Protein AF-0000000066274245 (afdb_homodimer)

pLDDT: mean 79.57, std 18.58, range [32.31, 97.75]

InterPro domains:
  IPR006015 Universal stress protein A family [PIRSF006276] (1-139)
  IPR006016 UspA [PF00582] (3-138)
  IPR014729 Rossmann-like alpha/beta/alpha sandwich fold [G3DSA:3.40.50.620] (2-139)

Organism: Escherichia coli O157:H7 (NCBI:txid83334)

Nearest PDB structures (foldseek):
  1jmv-assembly3_A  TM=6.542E-01  e=5.763E-08  Haemophilus influenzae
  3hgm-assembly2_C  TM=6.044E-01  e=3.645E-08  Halomonas elongata
  3fg9-assembly3_E  TM=6.819E-01  e=1.096E-06  Lactiplantibacillus plantarum
  2z3v-assembly1_A  TM=6.150E-01  e=1.953E-05  Thermus thermophilus HB8
  2dum-assembly1_A  TM=5.334E-01  e=2.377E-05  Pyrococcus horikoshii OT3

Radius of gyration: 20.38 Å; Cα contacts (8 Å, |Δi|>4): 435; chains: 2; bounding box: 42×62×52 Å

Foldseek 3Di:
DQWAEEEEEDALDPCSLVQVVVVLVSCVVRVHAYEYEYEPQVCVVVPPPCPPVPPPVVVVVVVVNSVVSVVVSVVPDPRPSYYYYYYYDDPPVVVVVVCLVVVGQEYTYEPPPVRCVRCVVVCVVCCVSHNHHYHYDYDPDD/DQWAEEEEEDALDPCSLVQVVVVLVSCVVRVHAYEYEYEPQVCVVVPPPCPPVPPPVVVVVVVVNSVVSVVVSVVPDPRPSYYYYYYYHDPPVVVVVVCLVVVGQEYTYEPPPVRCVRCVVVCVVCCVSHNHHYHYDYDPDD

Sequence (284 aa):
MAYKHIGVAISGNEEDALLVNKALELARHNDAHLTLIHIDDGLSELYPGIYFPATEDILQLLKNKSDNKLYKLTKNIQWPKTKLRIERGEMPETLLEIMQKEQCDLLVCGHHHSFINRLMPAYRGMINKLSADLLIVPFIDKMAYKHIGVAISGNEEDALLVNKALELARHNDAHLTLIHIDDGLSELYPGIYFPATEDILQLLKNKSDNKLYKLTKNIQWPKTKLRIERGEMPETLLEIMQKEQCDLLVCGHHHSFINRLMPAYRGMINKLSADLLIVPFIDK

Solvent-accessible surface area (backbone atoms only — not comparable to full-atom values): 15454 Å² total; per-residue (Å²): 123,72,56,55,23,37,33,33,61,38,83,52,51,82,64,34,55,58,54,50,51,50,50,47,49,52,23,65,75,37,70,20,36,35,37,40,36,31,70,48,46,74,48,71,70,54,46,58,81,68,61,49,87,56,52,72,65,46,50,51,47,46,49,48,45,31,46,48,46,43,47,55,58,51,72,71,50,91,52,88,56,51,47,80,44,80,44,78,40,52,84,47,62,47,58,53,50,46,36,47,76,68,55,30,39,29,39,39,34,60,59,52,60,73,55,47,66,50,34,49,62,53,50,63,72,33,35,90,73,36,76,35,30,38,36,34,39,68,74,66,80,124,122,72,56,58,22,37,34,32,61,39,83,53,50,82,66,36,56,60,55,49,49,49,50,47,50,52,21,63,76,38,72,20,35,36,36,41,36,30,70,48,42,73,45,69,72,54,50,62,78,74,63,54,87,56,52,74,65,49,54,50,48,48,48,46,46,33,48,47,46,44,45,53,58,55,72,71,51,91,52,90,55,53,48,79,45,80,41,80,38,52,84,45,62,46,58,54,51,47,36,47,75,68,56,29,40,30,39,39,34,62,59,52,62,75,54,45,67,51,34,47,62,56,49,63,73,33,36,88,73,38,76,34,30,38,36,34,39,68,74,66,80,124

Secondary structure (DSSP, 8-state):
---SEEEEE--SSTTHHHHHHHHHHHHHHHT-EEEEEEEE-S-GGG-GGG-----HHHHHHHHHHHHHHHHHHHHT---TTEEEEEEES-TTHHHHHHHHHTT-SEEEEE--HHHHHHHHHHHHHTTTT---EEEEE-----/---SEEEEE--SSTTHHHHHHHHHHHHHHHT-EEEEEEEE-S-STT-GGG-----HHHHHHHHHHHHHHHHHHHHT---TTEEEEEEES-TTHHHHHHHHHTT-SEEEEE--HHHHHHHHHHHHHTTTT---EEEEE-----

Structure (mmCIF, N/CA/C/O backbone):
data_AF-0000000066274245-model_v1
#
loop_
_entity.id
_entity.type
_entity.pdbx_description
1 polymer 'Universal stress protein D'
#
loop_
_atom_site.group_PDB
_atom_site.id
_atom_site.type_symbol
_atom_site.label_atom_id
_atom_site.label_alt_id
_atom_site.label_comp_id
_atom_site.label_asym_id
_atom_site.label_entity_id
_atom_site.label_seq_id
_atom_site.pdbx_PDB_ins_code
_atom_site.Cartn_x
_atom_site.Cartn_y
_atom_site.Cartn_z
_atom_site.occupancy
_atom_site.B_iso_or_equiv
_atom_site.auth_seq_id
_atom_site.auth_comp_id
_atom_site.auth_asym_id
_atom_site.auth_atom_id
_atom_site.pdbx_PDB_model_num
ATOM 1 N N . MET A 1 1 ? 4.984 -8.07 8.766 1 61.25 1 MET A N 1
ATOM 2 C CA . MET A 1 1 ? 5.441 -6.781 9.281 1 61.25 1 MET A CA 1
ATOM 3 C C . MET A 1 1 ? 4.262 -5.879 9.617 1 61.25 1 MET A C 1
ATOM 5 O O . MET A 1 1 ? 3.281 -5.824 8.867 1 61.25 1 MET A O 1
ATOM 9 N N . ALA A 1 2 ? 4.039 -5.551 10.875 1 84.44 2 ALA A N 1
ATOM 10 C CA . ALA A 1 2 ? 3.012 -4.703 11.469 1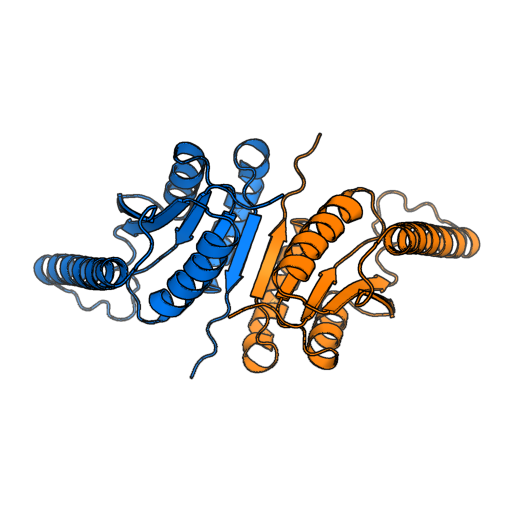 84.44 2 ALA A CA 1
ATOM 11 C C . ALA A 1 2 ? 3.15 -3.258 10.992 1 84.44 2 ALA A C 1
ATOM 13 O O . ALA A 1 2 ? 4.266 -2.773 10.781 1 84.44 2 ALA A O 1
ATOM 14 N N . TYR A 1 3 ? 2.148 -2.666 10.516 1 94.69 3 TYR A N 1
ATOM 15 C CA . TYR A 1 3 ? 2.158 -1.256 10.141 1 94.69 3 TYR A CA 1
ATOM 16 C C . TYR A 1 3 ? 2.561 -0.382 11.32 1 94.69 3 TYR A C 1
ATOM 18 O O . TYR A 1 3 ? 2.15 -0.635 12.453 1 94.69 3 TYR A O 1
ATOM 26 N N . LYS A 1 4 ? 3.348 0.622 11.086 1 96.62 4 LYS A N 1
ATOM 27 C CA . LYS A 1 4 ? 3.859 1.488 12.141 1 96.62 4 LYS A CA 1
ATOM 28 C C . LYS A 1 4 ? 3.15 2.84 12.141 1 96.62 4 LYS A C 1
ATOM 30 O O . LYS A 1 4 ? 2.961 3.449 13.195 1 96.62 4 LYS A O 1
ATOM 35 N N . HIS A 1 5 ? 2.92 3.336 10.984 1 97.69 5 HIS A N 1
ATOM 36 C CA . HIS A 1 5 ? 2.268 4.633 10.844 1 97.69 5 HIS A CA 1
ATOM 37 C C . HIS A 1 5 ? 1.268 4.617 9.688 1 97.69 5 HIS A C 1
ATOM 39 O O . HIS A 1 5 ? 1.658 4.527 8.523 1 97.69 5 HIS A O 1
ATOM 45 N N . ILE A 1 6 ? -0.009 4.789 10.078 1 97.38 6 ILE A N 1
ATOM 46 C CA . ILE A 1 6 ? -1.105 4.684 9.117 1 97.38 6 ILE A CA 1
ATOM 47 C C . ILE A 1 6 ? -1.651 6.074 8.805 1 97.38 6 ILE A C 1
ATOM 49 O O . ILE A 1 6 ? -2.006 6.828 9.711 1 97.38 6 ILE A O 1
ATOM 53 N N . GLY A 1 7 ? -1.614 6.449 7.559 1 97.31 7 GLY A N 1
ATOM 54 C CA . GLY A 1 7 ? -2.309 7.633 7.078 1 97.31 7 GLY A CA 1
ATOM 55 C C . GLY A 1 7 ? -3.697 7.336 6.547 1 97.31 7 GLY A C 1
ATOM 56 O O . GLY A 1 7 ? -3.912 6.312 5.895 1 97.31 7 GLY A O 1
ATOM 57 N N . VAL A 1 8 ? -4.609 8.25 6.828 1 96.31 8 VAL A N 1
ATOM 58 C CA . VAL A 1 8 ? -5.977 8.133 6.34 1 96.31 8 VAL A CA 1
ATOM 59 C C . VAL A 1 8 ? -6.363 9.391 5.562 1 96.31 8 VAL A C 1
ATOM 61 O O . VAL A 1 8 ? -6.277 10.5 6.09 1 96.31 8 VAL A O 1
ATOM 64 N N . ALA A 1 9 ? -6.797 9.164 4.312 1 94.69 9 ALA A N 1
ATOM 65 C CA . ALA A 1 9 ? -7.305 10.273 3.516 1 94.69 9 ALA A CA 1
ATOM 66 C C . ALA A 1 9 ? -8.781 10.523 3.803 1 94.69 9 ALA A C 1
ATOM 68 O O . ALA A 1 9 ? -9.633 9.695 3.473 1 94.69 9 ALA A O 1
ATOM 69 N N . ILE A 1 10 ? -9.062 11.664 4.375 1 90.56 10 ILE A N 1
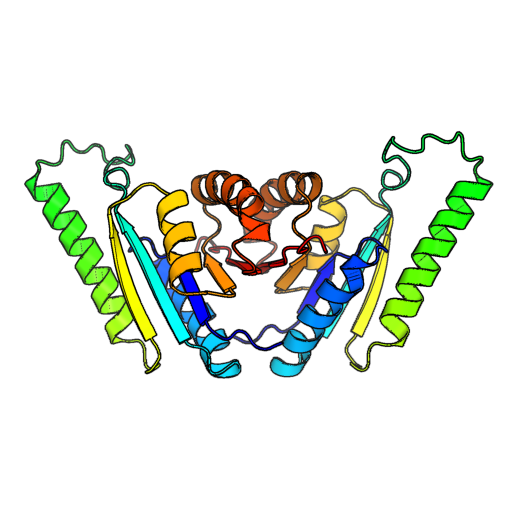ATOM 70 C CA . ILE A 1 10 ? -10.445 11.984 4.723 1 90.56 10 ILE A CA 1
ATOM 71 C C . ILE A 1 10 ? -10.883 13.25 3.992 1 90.56 10 ILE A C 1
ATOM 73 O O . ILE A 1 10 ? -10.055 14.109 3.674 1 90.56 10 ILE A O 1
ATOM 77 N N . SER A 1 11 ? -12.148 13.344 3.656 1 82.44 11 SER A N 1
ATOM 78 C CA . SER A 1 11 ? -12.68 14.438 2.844 1 82.44 11 SER A CA 1
ATOM 79 C C . SER A 1 11 ? -13.664 15.281 3.639 1 82.44 11 SER A C 1
ATOM 81 O O . SER A 1 11 ? -14.133 16.312 3.154 1 82.44 11 SER A O 1
ATOM 83 N N . GLY A 1 12 ? -14.07 14.891 4.824 1 76.81 12 GLY A N 1
ATOM 84 C CA . GLY A 1 12 ? -15.055 15.625 5.605 1 76.81 12 GLY A CA 1
ATOM 85 C C . GLY A 1 12 ? -16.484 15.164 5.367 1 76.81 12 GLY A C 1
ATOM 86 O O . GLY A 1 12 ? -17.438 15.875 5.68 1 76.81 12 GLY A O 1
ATOM 87 N N . ASN A 1 13 ? -16.594 13.977 4.707 1 79.19 13 ASN A N 1
ATOM 88 C CA . ASN A 1 13 ? -17.906 13.422 4.453 1 79.19 13 ASN A CA 1
ATOM 89 C C . ASN A 1 13 ? -18.234 12.281 5.422 1 79.19 13 ASN A C 1
ATOM 91 O O . ASN A 1 13 ? -17.422 11.938 6.273 1 79.19 13 ASN A O 1
ATOM 95 N N . GLU A 1 14 ? -19.531 11.844 5.398 1 79 14 GLU A N 1
ATOM 96 C CA . GLU A 1 14 ? -20.031 10.82 6.312 1 79 14 GLU A CA 1
ATOM 97 C C . GLU A 1 14 ? -19.281 9.5 6.113 1 79 14 GLU A C 1
ATOM 99 O O . GLU A 1 14 ? -19.109 8.734 7.059 1 79 14 GLU A O 1
ATOM 104 N N . GLU A 1 15 ? -18.734 9.359 4.996 1 84.69 15 GLU A N 1
ATOM 105 C CA . GLU A 1 15 ? -18.031 8.117 4.699 1 84.69 15 GLU A CA 1
ATOM 106 C C . GLU A 1 15 ? -16.688 8.055 5.414 1 84.69 15 GLU A C 1
ATOM 108 O O . GLU A 1 15 ? -16.109 6.977 5.555 1 84.69 15 GLU A O 1
ATOM 113 N N . ASP A 1 16 ? -16.266 9.18 5.91 1 88.62 16 ASP A N 1
ATOM 114 C CA . ASP A 1 16 ? -14.977 9.25 6.598 1 88.62 16 ASP A CA 1
ATOM 115 C C . ASP A 1 16 ? -14.977 8.367 7.844 1 88.62 16 ASP A C 1
ATOM 117 O O . ASP A 1 16 ? -13.938 7.812 8.211 1 88.62 16 ASP A O 1
ATOM 121 N N . ALA A 1 17 ? -16.188 8.258 8.398 1 87.88 17 ALA A N 1
ATOM 122 C CA . ALA A 1 17 ? -16.281 7.449 9.617 1 87.88 17 ALA A CA 1
ATOM 123 C C . ALA A 1 17 ? -15.875 6.004 9.344 1 87.88 17 ALA A C 1
ATOM 125 O O . ALA A 1 17 ? -15.203 5.375 10.172 1 87.88 17 ALA A O 1
ATOM 126 N N . LEU A 1 18 ? -16.25 5.488 8.211 1 89 18 LEU A N 1
ATOM 127 C CA . LEU A 1 18 ? -15.898 4.125 7.844 1 89 18 LEU A CA 1
ATOM 128 C C . LEU A 1 18 ? -14.383 3.984 7.684 1 89 18 LEU A C 1
ATOM 130 O O . LEU A 1 18 ? -13.797 3.012 8.156 1 89 18 LEU A O 1
ATOM 134 N N . LEU A 1 19 ? -13.758 4.961 7.059 1 92.69 19 LEU A N 1
ATOM 135 C CA . LEU A 1 19 ? -12.312 4.945 6.84 1 92.69 19 LEU A CA 1
ATOM 136 C C . LEU A 1 19 ? -11.562 5.035 8.164 1 92.69 19 LEU A C 1
ATOM 138 O O . LEU A 1 19 ? -10.609 4.281 8.398 1 92.69 19 LEU A O 1
ATOM 142 N N . VAL A 1 20 ? -12.008 5.891 9.008 1 91.88 20 VAL A N 1
ATOM 143 C CA . VAL A 1 20 ? -11.359 6.109 10.297 1 91.88 20 VAL A CA 1
ATOM 144 C C . VAL A 1 20 ? -11.508 4.863 11.164 1 91.88 20 VAL A C 1
ATOM 146 O O . VAL A 1 20 ? -10.547 4.434 11.805 1 91.88 20 VAL A O 1
ATOM 149 N N . ASN A 1 21 ? -12.695 4.281 11.172 1 90.75 21 ASN A N 1
ATOM 150 C CA . ASN A 1 21 ? -12.914 3.078 11.961 1 90.75 21 ASN A CA 1
ATOM 151 C C . ASN A 1 21 ? -12.023 1.931 11.5 1 90.75 21 ASN A C 1
ATOM 153 O O . ASN A 1 21 ? -11.43 1.229 12.32 1 90.75 21 ASN A O 1
ATOM 157 N N . LYS A 1 22 ? -11.938 1.774 10.234 1 91.88 22 LYS A N 1
ATOM 158 C CA . LYS A 1 22 ? -11.062 0.742 9.68 1 91.88 22 LYS A CA 1
ATOM 159 C C . LYS A 1 22 ? -9.602 1 10.055 1 91.88 22 LYS A C 1
ATOM 161 O O . LYS A 1 22 ? -8.898 0.085 10.484 1 91.88 22 LYS A O 1
ATOM 166 N N . ALA A 1 23 ? -9.164 2.195 9.93 1 93.81 23 ALA A N 1
ATOM 167 C CA . ALA A 1 23 ? -7.789 2.568 10.242 1 93.81 23 ALA A CA 1
ATOM 168 C C . ALA A 1 23 ? -7.5 2.396 11.727 1 93.81 23 ALA A C 1
ATOM 170 O O . ALA A 1 23 ? -6.402 1.987 12.109 1 93.81 23 ALA A O 1
ATOM 171 N N . LEU A 1 24 ? -8.492 2.676 12.531 1 92.31 24 LEU A N 1
ATOM 172 C CA . LEU A 1 24 ? -8.344 2.527 13.969 1 92.31 24 LEU A CA 1
ATOM 173 C C . LEU A 1 24 ? -8.141 1.064 14.352 1 92.31 24 LEU A C 1
ATOM 175 O O . LEU A 1 24 ? -7.301 0.748 15.195 1 92.31 24 LEU A O 1
ATOM 179 N N . GLU A 1 25 ? -8.93 0.245 13.789 1 90.81 25 GLU A N 1
ATOM 180 C CA . GLU A 1 25 ? -8.773 -1.184 14.047 1 90.81 25 GLU A CA 1
ATOM 181 C C . GLU A 1 25 ? -7.375 -1.665 13.68 1 90.81 25 GLU A C 1
ATOM 183 O O . GLU A 1 25 ? -6.734 -2.381 14.453 1 90.81 25 GLU A O 1
ATOM 188 N N . LEU A 1 26 ? -6.887 -1.207 12.57 1 92.38 26 LEU A N 1
ATOM 189 C CA . LEU A 1 26 ? -5.551 -1.577 12.117 1 92.38 26 LEU A CA 1
ATOM 190 C C . LEU A 1 26 ? -4.484 -0.986 13.031 1 92.38 26 LEU A C 1
ATOM 192 O O . LEU A 1 26 ? -3.504 -1.656 13.367 1 92.38 26 LEU A O 1
ATOM 196 N N . ALA A 1 27 ? -4.703 0.226 13.438 1 93.06 27 ALA A N 1
ATOM 197 C CA . ALA A 1 27 ? -3.74 0.904 14.305 1 93.06 27 ALA A CA 1
ATOM 198 C C . ALA A 1 27 ? -3.643 0.215 15.656 1 93.06 27 ALA A C 1
ATOM 200 O O . ALA A 1 27 ? -2.545 0.03 16.188 1 93.06 27 ALA A O 1
ATOM 201 N N . ARG A 1 28 ? -4.789 -0.196 16.172 1 90.31 28 ARG A N 1
ATOM 202 C CA . ARG A 1 28 ? -4.828 -0.86 17.469 1 90.31 28 ARG A CA 1
ATOM 203 C C . ARG A 1 28 ? -4.117 -2.207 17.422 1 90.31 28 ARG A C 1
ATOM 205 O O . ARG A 1 28 ? -3.352 -2.547 18.328 1 90.31 28 ARG A O 1
ATOM 212 N N . HIS A 1 29 ? -4.316 -2.91 16.359 1 89 29 HIS A N 1
ATOM 213 C CA . HIS A 1 29 ? -3.727 -4.234 16.203 1 89 29 HIS A CA 1
ATOM 214 C C . HIS A 1 29 ? -2.217 -4.145 16.016 1 89 29 HIS A C 1
ATOM 216 O O . HIS A 1 29 ? -1.479 -5.035 16.453 1 89 29 HIS A O 1
ATOM 222 N N . ASN A 1 30 ? -1.791 -3.012 15.477 1 92.56 30 ASN A N 1
ATOM 223 C CA . ASN A 1 30 ? -0.377 -2.887 15.141 1 92.56 30 ASN A CA 1
ATOM 224 C C . ASN A 1 30 ? 0.344 -1.937 16.094 1 92.56 30 ASN A C 1
ATOM 226 O O . ASN A 1 30 ? 1.554 -1.734 15.977 1 92.56 30 ASN A O 1
ATOM 230 N N . ASP A 1 31 ? -0.468 -1.382 17 1 94.44 31 ASP A N 1
ATOM 231 C CA . ASP A 1 31 ? 0.059 -0.311 17.844 1 94.44 31 ASP A CA 1
ATOM 232 C C . ASP A 1 31 ? 0.694 0.789 16.984 1 94.44 31 ASP A C 1
ATOM 234 O O . ASP A 1 31 ? 1.815 1.223 17.266 1 94.44 31 ASP A O 1
ATOM 238 N N . ALA A 1 32 ? 0.052 1.115 15.992 1 96.38 32 ALA A N 1
ATOM 239 C CA . ALA A 1 32 ? 0.558 2.051 14.992 1 96.38 32 ALA A CA 1
ATOM 240 C C . ALA A 1 32 ? 0.1 3.475 15.289 1 96.38 32 ALA A C 1
ATOM 242 O O . ALA A 1 32 ? -0.915 3.68 15.953 1 96.38 32 ALA A O 1
ATOM 243 N N . HIS A 1 33 ? 0.893 4.469 14.82 1 97 33 HIS A N 1
ATOM 244 C CA . HIS A 1 33 ? 0.436 5.852 14.766 1 97 33 HIS A CA 1
ATOM 245 C C . HIS A 1 33 ? -0.613 6.047 13.68 1 97 33 HIS A C 1
ATOM 247 O O . HIS A 1 33 ? -0.602 5.34 12.664 1 97 33 HIS A O 1
ATOM 253 N N . LEU A 1 34 ? -1.518 6.922 14.008 1 96 34 LEU A N 1
ATOM 254 C CA . LEU A 1 34 ? -2.586 7.223 13.062 1 96 34 LEU A CA 1
ATOM 255 C C . LEU A 1 34 ? -2.602 8.711 12.711 1 96 34 LEU A C 1
ATOM 257 O O . LEU A 1 34 ? -2.666 9.562 13.602 1 96 34 LEU A O 1
ATOM 261 N N . THR A 1 35 ? -2.482 9.07 11.391 1 95.94 35 THR A N 1
ATOM 262 C CA . THR A 1 35 ? -2.59 10.445 10.922 1 95.94 35 THR A CA 1
ATOM 263 C C . THR A 1 35 ? -3.764 10.602 9.961 1 95.94 35 THR A C 1
ATOM 265 O O . THR A 1 35 ? -3.766 10.016 8.875 1 95.94 35 THR A O 1
ATOM 268 N N . LEU A 1 36 ? -4.715 11.281 10.414 1 94.62 36 LEU A N 1
ATOM 269 C CA . LEU A 1 36 ? -5.816 11.664 9.539 1 94.62 36 LEU A CA 1
ATOM 270 C C . LEU A 1 36 ? -5.434 12.875 8.688 1 94.62 36 LEU A C 1
ATOM 272 O O . LEU A 1 36 ? -5.02 13.906 9.219 1 94.62 36 LEU A O 1
ATOM 276 N N . ILE A 1 37 ? -5.629 12.766 7.367 1 94.56 37 ILE A N 1
ATOM 277 C CA . ILE A 1 37 ? -5.121 13.789 6.461 1 94.56 37 ILE A CA 1
ATOM 278 C C . ILE A 1 37 ? -6.266 14.344 5.617 1 94.56 37 ILE A C 1
ATOM 280 O O . ILE A 1 37 ? -6.965 13.594 4.938 1 94.56 37 ILE A O 1
ATOM 284 N N . HIS A 1 38 ? -6.461 15.609 5.688 1 91.31 38 HIS A N 1
ATOM 285 C CA . HIS A 1 38 ? -7.391 16.328 4.832 1 91.31 38 HIS A CA 1
ATOM 286 C C . HIS A 1 38 ? -6.672 17.391 4.004 1 91.31 38 HIS A C 1
ATOM 288 O O . HIS A 1 38 ? -5.961 18.234 4.551 1 91.31 38 HIS A O 1
ATOM 294 N N . ILE A 1 39 ? -6.871 17.297 2.717 1 89.19 39 ILE A N 1
ATOM 295 C CA . ILE A 1 39 ? -6.27 18.266 1.809 1 89.19 39 ILE A CA 1
ATOM 296 C C . ILE A 1 39 ? -7.34 19.234 1.295 1 89.19 39 ILE A C 1
ATOM 298 O O . ILE A 1 39 ? -8.336 18.797 0.707 1 89.19 39 ILE A O 1
ATOM 302 N N . ASP A 1 40 ? -7.176 20.391 1.563 1 80.5 40 ASP A N 1
ATOM 303 C CA . ASP A 1 40 ? -8.023 21.453 1.042 1 80.5 40 ASP A CA 1
ATOM 304 C C . ASP A 1 40 ? -7.523 21.938 -0.314 1 80.5 40 ASP A C 1
ATOM 306 O O . ASP A 1 40 ? -6.605 22.766 -0.381 1 80.5 40 ASP A O 1
ATOM 310 N N . ASP A 1 41 ? -7.863 21.375 -1.314 1 67.12 41 ASP A N 1
ATOM 311 C CA . ASP A 1 41 ? -7.332 21.703 -2.635 1 67.12 41 ASP A CA 1
ATOM 312 C C . ASP A 1 41 ? -8.07 22.891 -3.24 1 67.12 41 ASP A C 1
ATOM 314 O O . ASP A 1 41 ? -7.766 23.312 -4.359 1 67.12 41 ASP A O 1
ATOM 318 N N . GLY A 1 42 ? -8.789 23.625 -2.318 1 58.72 42 GLY A N 1
ATOM 319 C CA . GLY A 1 42 ? -9.586 24.734 -2.83 1 58.72 42 GLY A CA 1
ATOM 320 C C . GLY A 1 42 ? -10.641 24.281 -3.824 1 58.72 42 GLY A C 1
ATOM 321 O O . GLY A 1 42 ? -11.555 25.047 -4.148 1 58.72 42 GLY A O 1
ATOM 322 N N . LEU A 1 43 ? -10.281 23.234 -4.527 1 48.19 43 LEU A N 1
ATOM 323 C CA . LEU A 1 43 ? -11.156 22.766 -5.602 1 48.19 43 LEU A CA 1
ATOM 324 C C . LEU A 1 43 ? -12.312 21.953 -5.043 1 48.19 43 LEU A C 1
ATOM 326 O O . LEU A 1 43 ? -13.266 21.625 -5.766 1 48.19 43 LEU A O 1
ATOM 330 N N . SER A 1 44 ? -12.062 21.406 -3.871 1 47.59 44 SER A N 1
ATOM 331 C CA . SER A 1 44 ? -13.133 20.547 -3.373 1 47.59 44 SER A CA 1
ATOM 332 C C . SER A 1 44 ? -14.492 21.234 -3.459 1 47.59 44 SER A C 1
ATOM 334 O O . SER A 1 44 ? -15.516 20.594 -3.664 1 47.59 44 SER A O 1
ATOM 336 N N . GLU A 1 45 ? -14.492 22.516 -3.006 1 40.81 45 GLU A N 1
ATOM 337 C CA . GLU A 1 45 ? -15.734 23.281 -3.127 1 40.81 45 GLU A CA 1
ATOM 338 C C . GLU A 1 45 ? -16.25 23.281 -4.562 1 40.81 45 GLU A C 1
ATOM 340 O O . GLU A 1 45 ? -17.422 23.562 -4.809 1 40.81 45 GLU A O 1
ATOM 345 N N . LEU A 1 46 ? -15.266 23.344 -5.348 1 37 46 LEU A N 1
ATOM 346 C CA . LEU A 1 46 ? -15.68 23.562 -6.73 1 37 46 LEU A CA 1
ATOM 347 C C . LEU A 1 46 ? -16.328 22.312 -7.312 1 37 46 LEU A C 1
ATOM 349 O O . LEU A 1 46 ? -16.547 22.219 -8.523 1 37 46 LEU A O 1
ATOM 353 N N . TYR A 1 47 ? -16.344 21.297 -6.523 1 36.56 47 TYR A N 1
ATOM 354 C CA . TYR A 1 47 ? -17.094 20.281 -7.242 1 36.56 47 TYR A CA 1
ATOM 355 C C . TYR A 1 47 ? -18.453 20.797 -7.688 1 36.56 47 TYR A C 1
ATOM 357 O O . TYR A 1 47 ? -19.203 21.344 -6.883 1 36.56 47 TYR A O 1
ATOM 365 N N . PRO A 1 48 ? -18.484 21.109 -9.016 1 35.34 48 PRO A N 1
ATOM 366 C CA . PRO A 1 48 ? -19.594 21.812 -9.656 1 35.34 48 PRO A CA 1
ATOM 367 C C . PRO A 1 48 ? -20.953 21.375 -9.125 1 35.34 48 PRO A C 1
ATOM 369 O O . PRO A 1 48 ? -21.984 21.906 -9.539 1 35.34 48 PRO A O 1
ATOM 372 N N . GLY A 1 49 ? -21.062 20.156 -8.469 1 34.38 49 GLY A N 1
ATOM 373 C CA . GLY A 1 49 ? -22.516 20.172 -8.438 1 34.38 49 GLY A CA 1
ATOM 374 C C . GLY A 1 49 ? -23.094 21.469 -7.895 1 34.38 49 GLY A C 1
ATOM 375 O O . GLY A 1 49 ? -24.078 21.984 -8.414 1 34.38 49 GLY A O 1
ATOM 376 N N . ILE A 1 50 ? -22.812 21.656 -6.625 1 34.25 50 ILE A N 1
ATOM 377 C CA . ILE A 1 50 ? -23.656 22.75 -6.164 1 34.25 50 ILE A CA 1
ATOM 378 C C . ILE A 1 50 ? -22.938 24.078 -6.344 1 34.25 50 ILE A C 1
ATOM 380 O O . ILE A 1 50 ? -21.969 24.375 -5.633 1 34.25 50 ILE A O 1
ATOM 384 N N . TYR A 1 51 ? -22.391 24.219 -7.68 1 32.31 51 TYR A N 1
ATOM 385 C CA . TYR A 1 51 ? -21.953 25.578 -8 1 32.31 51 TYR A CA 1
ATOM 386 C C . TYR A 1 51 ? -22.828 26.609 -7.305 1 32.31 51 TYR A C 1
ATOM 388 O O . TYR A 1 51 ? -23.953 26.875 -7.742 1 32.31 51 TYR A O 1
ATOM 396 N N . PHE A 1 52 ? -23.219 26.281 -6.289 1 35.62 52 PHE A N 1
ATOM 397 C CA . PHE A 1 52 ? -23.922 27.5 -5.895 1 35.62 52 PHE A CA 1
ATOM 398 C C . PHE A 1 52 ? -22.953 28.656 -5.684 1 35.62 52 PHE A C 1
ATOM 400 O O . PHE A 1 52 ? -21.875 28.453 -5.129 1 35.62 52 PHE A O 1
ATOM 407 N N . PRO A 1 53 ? -22.781 29.531 -6.664 1 36.56 53 PRO A N 1
ATOM 408 C CA . PRO A 1 53 ? -22.109 30.797 -6.387 1 36.56 53 PRO A CA 1
ATOM 409 C C . PRO A 1 53 ? -22.016 31.109 -4.891 1 36.56 53 PRO A C 1
ATOM 411 O O . PRO A 1 53 ? -22.922 31.734 -4.324 1 36.56 53 PRO A O 1
ATOM 414 N N . ALA A 1 54 ? -21.516 29.984 -4.297 1 42.75 54 ALA A N 1
ATOM 415 C CA . ALA A 1 54 ? -21.578 30.359 -2.889 1 42.75 54 ALA A CA 1
ATOM 416 C C . ALA A 1 54 ? -20.594 31.484 -2.574 1 42.75 54 ALA A C 1
ATOM 418 O O . ALA A 1 54 ? -19.484 31.5 -3.115 1 42.75 54 ALA A O 1
ATOM 419 N N . THR A 1 55 ? -20.938 32.594 -2.264 1 43.38 55 THR A N 1
ATOM 420 C CA . THR A 1 55 ? -20.141 33.719 -1.78 1 43.38 55 THR A CA 1
ATOM 421 C C . THR A 1 55 ? -19.031 33.219 -0.843 1 43.38 55 THR A C 1
ATOM 423 O O . THR A 1 55 ? -19.141 32.156 -0.25 1 43.38 55 THR A O 1
ATOM 426 N N . GLU A 1 56 ? -17.875 33.781 -0.957 1 46.03 56 GLU A N 1
ATOM 427 C CA . GLU A 1 56 ? -16.703 33.562 -0.118 1 46.03 56 GLU A CA 1
ATOM 428 C C . GLU A 1 56 ? -17.094 33.062 1.265 1 46.03 56 GLU A C 1
ATOM 430 O O . GLU A 1 56 ? -16.422 32.188 1.825 1 46.03 56 GLU A O 1
ATOM 435 N N . ASP A 1 57 ? -18.188 33.594 1.697 1 48.97 57 ASP A N 1
ATOM 436 C CA . ASP A 1 57 ? -18.656 33.281 3.041 1 48.97 57 ASP A CA 1
ATOM 437 C C . ASP A 1 57 ? -19.094 31.812 3.125 1 48.97 57 ASP A C 1
ATOM 439 O O . ASP A 1 57 ? -18.859 31.141 4.125 1 48.97 57 ASP A O 1
ATOM 443 N N . ILE A 1 58 ? -19.594 31.422 2.061 1 49.25 58 ILE A N 1
ATOM 444 C CA . ILE A 1 58 ? -20.141 30.078 2.082 1 49.25 58 ILE A CA 1
ATOM 445 C C . ILE A 1 58 ? -19 29.062 2.01 1 49.25 58 ILE A C 1
ATOM 447 O O . ILE A 1 58 ? -19.031 28.031 2.705 1 49.25 58 ILE A O 1
ATOM 451 N N . LEU A 1 59 ? -18.094 29.5 1.312 1 48.38 59 LEU A N 1
ATOM 452 C CA . LEU A 1 59 ? -16.938 28.625 1.208 1 48.38 59 LEU A CA 1
ATOM 453 C C . LEU A 1 59 ? -16.234 28.469 2.559 1 48.38 59 LEU A C 1
ATOM 455 O O . LEU A 1 59 ? -15.82 27.375 2.928 1 48.38 59 LEU A O 1
ATOM 459 N N . GLN A 1 60 ? -16.031 29.594 3.145 1 51.59 60 GLN A N 1
ATOM 460 C CA . GLN A 1 60 ? -15.43 29.562 4.473 1 51.59 60 GLN A CA 1
ATOM 461 C C . GLN A 1 60 ? -16.266 28.719 5.434 1 51.59 60 GLN A C 1
ATOM 463 O O . GLN A 1 60 ? -15.719 27.984 6.27 1 51.59 60 GLN A O 1
ATOM 468 N N . LEU A 1 61 ? -17.5 28.906 5.297 1 48.69 61 LEU A N 1
ATOM 469 C CA . LEU A 1 61 ? -18.406 28.156 6.172 1 48.69 61 LEU A CA 1
ATOM 470 C C . LEU A 1 61 ? -18.312 26.656 5.895 1 48.69 61 LEU A C 1
ATOM 472 O O . LEU A 1 61 ? -18.328 25.844 6.824 1 48.69 61 LEU A O 1
ATOM 476 N N . LEU A 1 62 ? -18.141 26.453 4.641 1 49.34 62 LEU A N 1
ATOM 477 C CA . LEU A 1 62 ? -18.047 25.047 4.277 1 49.34 62 LEU A CA 1
ATOM 478 C C . LEU A 1 62 ? -16.734 24.438 4.758 1 49.34 62 LEU A C 1
ATOM 480 O O . LEU A 1 62 ? -16.703 23.312 5.234 1 49.34 62 LEU A O 1
ATOM 484 N N . LYS A 1 63 ? -15.812 25.344 4.566 1 56.62 63 LYS A N 1
ATOM 485 C CA . LYS A 1 63 ? -14.516 24.938 5.113 1 56.62 63 LYS A CA 1
ATOM 486 C C . LYS A 1 63 ? -14.602 24.719 6.621 1 56.62 63 LYS A C 1
ATOM 488 O O . LYS A 1 63 ? -14.07 23.734 7.145 1 56.62 63 LYS A O 1
ATOM 493 N N . ASN A 1 64 ? -15.312 25.641 7.195 1 55.28 64 ASN A N 1
ATOM 494 C CA . ASN A 1 64 ? -15.477 25.547 8.641 1 55.28 64 ASN A CA 1
ATOM 495 C C . ASN A 1 64 ? -16.281 24.297 9.023 1 55.28 64 ASN A C 1
ATOM 497 O O . ASN A 1 64 ? -15.984 23.656 10.031 1 55.28 64 ASN A O 1
ATOM 501 N N . LYS A 1 65 ? -17.172 24.062 8.125 1 57.38 65 LYS A N 1
ATOM 502 C CA . LYS A 1 65 ? -18.016 22.906 8.422 1 57.38 65 LYS A CA 1
ATOM 503 C C . LYS A 1 65 ? -17.25 21.609 8.211 1 57.38 65 LYS A C 1
ATOM 505 O O . LYS A 1 65 ? -17.344 20.688 9.023 1 57.38 65 LYS A O 1
ATOM 510 N N . SER A 1 66 ? -16.547 21.766 7.246 1 59.84 66 SER A N 1
ATOM 511 C CA . SER A 1 66 ? -15.727 20.594 7.004 1 59.84 66 SER A CA 1
ATOM 512 C C . SER A 1 66 ? -14.688 20.391 8.109 1 59.84 66 SER A C 1
ATOM 514 O O . SER A 1 66 ? -14.477 19.281 8.578 1 59.84 66 SER A O 1
ATOM 516 N N . ASP A 1 67 ? -14.281 21.484 8.438 1 65.19 67 ASP A N 1
ATOM 517 C CA . ASP A 1 67 ? -13.305 21.453 9.523 1 65.19 67 ASP A CA 1
ATOM 518 C C . ASP A 1 67 ? -13.953 20.969 10.82 1 65.19 67 ASP A C 1
ATOM 520 O O . ASP A 1 67 ? -13.352 20.188 11.562 1 65.19 67 ASP A O 1
ATOM 524 N N . ASN A 1 68 ? -15.156 21.453 11.023 1 67.19 68 ASN A N 1
ATOM 525 C CA . ASN A 1 68 ? -15.859 21.031 12.227 1 67.19 68 ASN A CA 1
ATOM 526 C C . ASN A 1 68 ? -16.188 19.547 12.188 1 67.19 68 ASN A C 1
ATOM 528 O O . ASN A 1 68 ? -16.062 18.844 13.195 1 67.19 68 ASN A O 1
ATOM 532 N N . LYS A 1 69 ? -16.547 19.125 11.031 1 73.06 69 LYS A N 1
ATOM 533 C CA . LYS A 1 69 ? -16.859 17.703 10.906 1 73.06 69 LYS A CA 1
ATOM 534 C C . LYS A 1 69 ? -15.609 16.859 11.086 1 73.06 69 LYS A C 1
ATOM 536 O O . LYS A 1 69 ? -15.656 15.797 11.719 1 73.06 69 LYS A O 1
ATOM 541 N N . LEU A 1 70 ? -14.641 17.438 10.648 1 74.88 70 LEU A N 1
ATOM 542 C CA . LEU A 1 70 ? -13.367 16.734 10.773 1 74.88 70 LEU A CA 1
ATOM 543 C C . LEU A 1 70 ? -12.906 16.688 12.227 1 74.88 70 LEU A C 1
ATOM 545 O O . LEU A 1 70 ? -12.422 15.656 12.695 1 74.88 70 LEU A O 1
ATOM 549 N N . TYR A 1 71 ? -13.141 17.75 12.844 1 72.38 71 TYR A N 1
ATOM 550 C CA . TYR A 1 71 ? -12.781 17.812 14.258 1 72.38 71 TYR A CA 1
ATOM 551 C C . TYR A 1 71 ? -13.648 16.859 15.078 1 72.38 71 TYR A C 1
ATOM 553 O O . TYR A 1 71 ? -13.141 16.156 15.961 1 72.38 71 TYR A O 1
ATOM 561 N N . LYS A 1 72 ? -14.852 16.859 14.75 1 75.38 72 LYS A N 1
ATOM 562 C CA . LYS A 1 72 ? -15.758 15.961 15.461 1 75.38 72 LYS A CA 1
ATOM 563 C C . LYS A 1 72 ? -15.383 14.5 15.234 1 75.38 72 LYS A C 1
ATOM 565 O O . LYS A 1 72 ? -15.469 13.68 16.141 1 75.38 72 LYS A O 1
ATOM 570 N N . LEU A 1 73 ? -14.961 14.273 14.086 1 75.69 73 LEU A N 1
ATOM 571 C CA . LEU A 1 73 ? -14.531 12.922 13.742 1 75.69 73 LEU A CA 1
ATOM 572 C C . LEU A 1 73 ? -13.336 12.5 14.594 1 75.69 73 LEU A C 1
ATOM 574 O O . LEU A 1 73 ? -13.258 11.344 15.031 1 75.69 73 LEU A O 1
ATOM 578 N N . THR A 1 74 ? -12.484 13.359 14.914 1 75.69 74 THR A N 1
ATOM 579 C CA . THR A 1 74 ? -11.234 13.031 15.594 1 75.69 74 THR A CA 1
ATOM 580 C C . THR A 1 74 ? -11.438 13.016 17.109 1 75.69 74 THR A C 1
ATOM 582 O O . THR A 1 74 ? -10.727 12.312 17.828 1 75.69 74 THR A O 1
ATOM 585 N N . LYS A 1 75 ? -12.367 13.867 17.547 1 72.38 75 LYS A N 1
ATOM 586 C CA . LYS A 1 75 ? -12.625 13.953 18.984 1 72.38 75 LYS A CA 1
ATOM 587 C C . LYS A 1 75 ? -13.133 12.625 19.531 1 72.38 75 LYS A C 1
ATOM 589 O O . LYS A 1 75 ? -12.891 12.289 20.688 1 72.38 75 LYS A O 1
ATOM 594 N N . ASN A 1 76 ? -13.711 11.883 18.703 1 73.69 76 ASN A N 1
ATOM 595 C CA . ASN A 1 76 ? -14.32 10.633 19.156 1 73.69 76 ASN A CA 1
ATOM 596 C C . ASN A 1 76 ? -13.367 9.453 18.984 1 73.69 76 ASN A C 1
ATOM 598 O O . ASN A 1 76 ? -13.68 8.336 19.422 1 73.69 76 ASN A O 1
ATOM 602 N N . ILE A 1 77 ? -12.227 9.859 18.578 1 79.19 77 ILE A N 1
ATOM 603 C CA . ILE A 1 77 ? -11.258 8.789 18.359 1 79.19 77 ILE A CA 1
ATOM 604 C C . ILE A 1 77 ? -10.461 8.547 19.641 1 79.19 77 ILE A C 1
ATOM 606 O O . ILE A 1 77 ? -9.836 9.461 20.172 1 79.19 77 ILE A O 1
ATOM 610 N N . GLN A 1 78 ? -10.68 7.32 20.172 1 79.38 78 GLN A N 1
ATOM 611 C CA . GLN A 1 78 ? -10.016 6.934 21.422 1 79.38 78 GLN A CA 1
ATOM 612 C C . GLN A 1 78 ? -8.711 6.195 21.125 1 79.38 78 GLN A C 1
ATOM 614 O O . GLN A 1 78 ? -8.531 5.055 21.562 1 79.38 78 GLN A O 1
ATOM 619 N N . TRP A 1 79 ? -7.867 6.738 20.359 1 87.81 79 TRP A N 1
ATOM 620 C CA . TRP A 1 79 ? -6.52 6.238 20.109 1 87.81 79 TRP A CA 1
ATOM 621 C C . TRP A 1 79 ? -5.488 7.348 20.297 1 87.81 79 TRP A C 1
ATOM 623 O O . TRP A 1 79 ? -5.449 8.305 19.516 1 87.81 79 TRP A O 1
ATOM 633 N N . PRO A 1 80 ? -4.684 7.242 21.266 1 82 80 PRO A N 1
ATOM 634 C CA . PRO A 1 80 ? -3.816 8.359 21.656 1 82 80 PRO A CA 1
ATOM 635 C C . PRO A 1 80 ? -2.775 8.695 20.594 1 82 80 PRO A C 1
ATOM 637 O O . PRO A 1 80 ? -2.293 9.828 20.531 1 82 80 PRO A O 1
ATOM 640 N N . LYS A 1 81 ? -2.346 7.836 19.797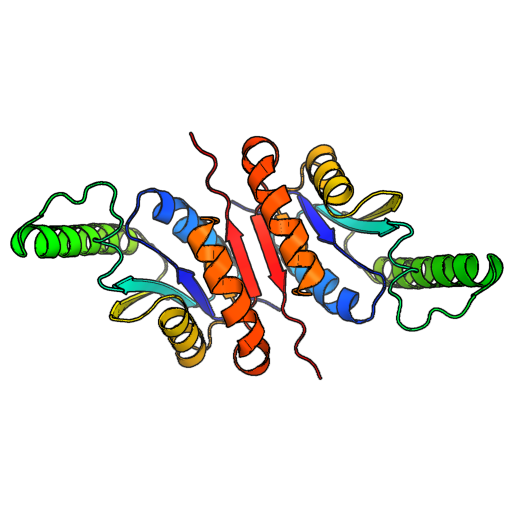 1 92.06 81 LYS A N 1
ATOM 641 C CA . LYS A 1 81 ? -1.341 8.055 18.75 1 92.06 81 LYS A CA 1
ATOM 642 C C . LYS A 1 81 ? -1.986 8.523 17.453 1 92.06 81 LYS A C 1
ATOM 644 O O . LYS A 1 81 ? -1.638 8.039 16.375 1 92.06 81 LYS A O 1
ATOM 649 N N . THR A 1 82 ? -3.018 9.328 17.703 1 92.44 82 THR A N 1
ATOM 650 C CA . THR A 1 82 ? -3.732 9.828 16.547 1 92.44 82 THR A CA 1
ATOM 651 C C . THR A 1 82 ? -3.492 11.328 16.359 1 92.44 82 THR A C 1
ATOM 653 O O . THR A 1 82 ? -3.498 12.078 17.344 1 92.44 82 THR A O 1
ATOM 656 N N . LYS A 1 83 ? -3.266 11.805 15.164 1 90.88 83 LYS A N 1
ATOM 657 C CA . LYS A 1 83 ? -3.18 13.227 14.852 1 90.88 83 LYS A CA 1
ATOM 658 C C . LYS A 1 83 ? -3.967 13.562 13.594 1 90.88 83 LYS A C 1
ATOM 660 O O . LYS A 1 83 ? -4.23 12.688 12.766 1 90.88 83 LYS A O 1
ATOM 665 N N . LEU A 1 84 ? -4.379 14.742 13.555 1 89.62 84 LEU A N 1
ATOM 666 C CA . LEU A 1 84 ? -5.094 15.297 12.406 1 89.62 84 LEU A CA 1
ATOM 667 C C . LEU A 1 84 ? -4.242 16.328 11.68 1 89.62 84 LEU A C 1
ATOM 669 O O . LEU A 1 84 ? -3.68 17.234 12.305 1 89.62 84 LEU A O 1
ATOM 673 N N . ARG A 1 85 ? -4.094 16.172 10.328 1 91.25 85 ARG A N 1
ATOM 674 C CA . ARG A 1 85 ? -3.361 17.109 9.477 1 91.25 85 ARG A CA 1
ATOM 675 C C . ARG A 1 85 ? -4.262 17.672 8.383 1 91.25 85 ARG A C 1
ATOM 677 O O . ARG A 1 85 ? -4.855 16.922 7.609 1 91.25 85 ARG A O 1
ATOM 684 N N . ILE A 1 86 ? -4.48 18.969 8.453 1 88.12 86 ILE A N 1
ATOM 685 C CA . ILE A 1 86 ? -5.199 19.672 7.402 1 88.12 86 ILE A CA 1
ATOM 686 C C . ILE A 1 86 ? -4.234 20.562 6.625 1 88.12 86 ILE A C 1
ATOM 688 O O . ILE A 1 86 ? -3.576 21.422 7.203 1 88.12 86 ILE A O 1
ATOM 692 N N . GLU A 1 87 ? -4.027 20.312 5.316 1 89.31 87 GLU A N 1
ATOM 693 C CA . GLU A 1 87 ? -3.068 21.016 4.477 1 89.31 87 GLU A CA 1
ATOM 694 C C . GLU A 1 87 ? -3.736 21.562 3.217 1 89.31 87 GLU A C 1
ATOM 696 O O . GLU A 1 87 ? -4.637 20.922 2.662 1 89.31 87 GLU A O 1
ATOM 701 N N . ARG A 1 88 ? -3.402 22.75 2.889 1 88.12 88 ARG A N 1
ATOM 702 C CA . ARG A 1 88 ? -3.801 23.297 1.599 1 88.12 88 ARG A CA 1
ATOM 703 C C . ARG A 1 88 ? -2.85 22.859 0.494 1 88.12 88 ARG A C 1
ATOM 705 O O . ARG A 1 88 ? -1.631 22.859 0.677 1 88.12 88 ARG A O 1
ATOM 712 N N . GLY A 1 89 ? -3.424 22.375 -0.518 1 89.12 89 GLY A N 1
ATOM 713 C CA . GLY A 1 89 ? -2.582 21.906 -1.61 1 89.12 89 GLY A CA 1
ATOM 714 C C . GLY A 1 89 ? -3.352 21.156 -2.674 1 89.12 89 GLY A C 1
ATOM 715 O O . GLY A 1 89 ? -4.574 21.281 -2.771 1 89.12 89 GLY A O 1
ATOM 716 N N . GLU A 1 90 ? -2.564 20.516 -3.629 1 88.62 90 GLU A N 1
ATOM 717 C CA . GLU A 1 90 ? -3.15 19.797 -4.75 1 88.62 90 GLU A CA 1
ATOM 718 C C . GLU A 1 90 ? -3.195 18.297 -4.473 1 88.62 90 GLU A C 1
ATOM 720 O O . GLU A 1 90 ? -2.238 17.734 -3.938 1 88.62 90 GLU A O 1
ATOM 725 N N . MET A 1 91 ? -4.348 17.734 -4.73 1 87.31 91 MET A N 1
ATOM 726 C CA . MET A 1 91 ? -4.48 16.297 -4.633 1 87.31 91 MET A CA 1
ATOM 727 C C . MET A 1 91 ? -4.016 15.609 -5.918 1 87.31 91 MET A C 1
ATOM 729 O O . MET A 1 91 ? -4.266 16.109 -7.016 1 87.31 91 MET A O 1
ATOM 733 N N . PRO A 1 92 ? -3.324 14.594 -5.852 1 91.19 92 PRO A N 1
ATOM 734 C CA . PRO A 1 92 ? -2.943 13.812 -4.672 1 91.19 92 PRO A CA 1
ATOM 735 C C . PRO A 1 92 ? -1.529 14.125 -4.188 1 91.19 92 PRO A C 1
ATOM 737 O O . PRO A 1 92 ? -1.07 13.547 -3.197 1 91.19 92 PRO A O 1
ATOM 740 N N . GLU A 1 93 ? -0.792 14.984 -4.887 1 93.31 93 GLU A N 1
ATOM 741 C CA . GLU A 1 93 ? 0.622 15.25 -4.633 1 93.31 93 GLU A CA 1
ATOM 742 C C . GLU A 1 93 ? 0.856 15.664 -3.186 1 93.31 93 GLU A C 1
ATOM 744 O O . GLU A 1 93 ? 1.742 15.133 -2.516 1 93.31 93 GLU A O 1
ATOM 749 N N . THR A 1 94 ? 0.049 16.562 -2.67 1 94.31 94 THR A N 1
ATOM 750 C CA . THR A 1 94 ? 0.203 17.031 -1.297 1 94.31 94 THR A CA 1
ATOM 751 C C . THR A 1 94 ? -0.018 15.891 -0.308 1 94.31 94 THR A C 1
ATOM 753 O O . THR A 1 94 ? 0.707 15.766 0.682 1 94.31 94 THR A O 1
ATOM 756 N N . LEU A 1 95 ? -0.963 15.023 -0.51 1 95.38 95 LEU A N 1
ATOM 757 C CA . LEU A 1 95 ? -1.235 13.867 0.332 1 95.38 95 LEU A CA 1
ATOM 758 C C . LEU A 1 95 ? -0.02 12.945 0.402 1 95.38 95 LEU A C 1
ATOM 760 O O . LEU A 1 95 ? 0.404 12.555 1.491 1 95.38 95 LEU A O 1
ATOM 764 N N . LEU A 1 96 ? 0.552 12.719 -0.8 1 95.81 96 LEU A N 1
ATOM 765 C CA . LEU A 1 96 ? 1.677 11.797 -0.859 1 95.81 96 LEU A CA 1
ATOM 766 C C . LEU A 1 96 ? 2.922 12.406 -0.231 1 95.81 96 LEU A C 1
ATOM 768 O O . LEU A 1 96 ? 3.732 11.703 0.37 1 95.81 96 LEU A O 1
ATOM 772 N N . GLU A 1 97 ? 3.104 13.656 -0.34 1 95.19 97 GLU A N 1
ATOM 773 C CA . GLU A 1 97 ? 4.188 14.359 0.341 1 95.19 97 GLU A CA 1
ATOM 774 C C . GLU A 1 97 ? 4.059 14.234 1.856 1 95.19 97 GLU A C 1
ATOM 776 O O . GLU A 1 97 ? 5.055 14.023 2.553 1 95.19 97 GLU A O 1
ATOM 781 N N . ILE A 1 98 ? 2.871 14.359 2.299 1 95.81 98 ILE A N 1
ATOM 782 C CA . ILE A 1 98 ? 2.631 14.219 3.73 1 95.81 98 ILE A CA 1
ATOM 783 C C . ILE A 1 98 ? 2.924 12.781 4.164 1 95.81 98 ILE A C 1
ATOM 785 O O . ILE A 1 98 ? 3.566 12.555 5.191 1 95.81 98 ILE A O 1
ATOM 789 N N . MET A 1 99 ? 2.436 11.906 3.43 1 96.81 99 MET A N 1
ATOM 790 C CA . MET A 1 99 ? 2.721 10.5 3.707 1 96.81 99 MET A CA 1
ATOM 791 C C . MET A 1 99 ? 4.223 10.266 3.842 1 96.81 99 MET A C 1
ATOM 793 O O . MET A 1 99 ? 4.664 9.562 4.754 1 96.81 99 MET A O 1
ATOM 797 N N . GLN A 1 100 ? 5.008 10.805 2.918 1 95.81 100 GLN A N 1
ATOM 798 C CA . GLN A 1 100 ? 6.457 10.648 2.926 1 95.81 100 GLN A CA 1
ATOM 799 C C . GLN A 1 100 ? 7.074 11.32 4.152 1 95.81 100 GLN A C 1
ATOM 801 O O . GLN A 1 100 ? 7.883 10.711 4.855 1 95.81 100 GLN A O 1
ATOM 806 N N . LYS A 1 101 ? 6.645 12.586 4.352 1 94.94 101 LYS A N 1
ATOM 807 C CA . LYS A 1 101 ? 7.184 13.352 5.469 1 94.94 101 LYS A CA 1
ATOM 808 C C . LYS A 1 101 ? 6.902 12.656 6.801 1 94.94 101 LYS A C 1
ATOM 810 O O . LYS A 1 101 ? 7.762 12.625 7.684 1 94.94 101 LYS A O 1
ATOM 815 N N . GLU A 1 102 ? 5.711 12.062 6.922 1 95.56 102 GLU A N 1
ATOM 816 C CA . GLU A 1 102 ? 5.297 11.414 8.164 1 95.56 102 GLU A CA 1
ATOM 817 C C . GLU A 1 102 ? 5.758 9.961 8.219 1 95.56 102 GLU A C 1
ATOM 819 O O . GLU A 1 102 ? 5.551 9.273 9.219 1 95.56 102 GLU A O 1
ATOM 824 N N . GLN A 1 103 ? 6.336 9.492 7.098 1 95.44 103 GLN A N 1
ATOM 825 C CA . GLN A 1 103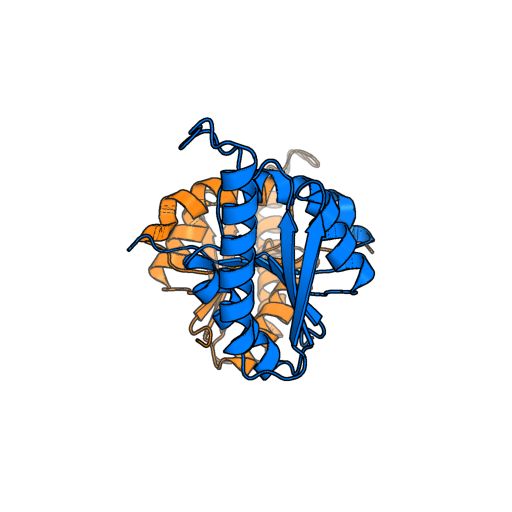 ? 6.836 8.125 6.984 1 95.44 103 GLN A CA 1
ATOM 826 C C . GLN A 1 103 ? 5.719 7.109 7.219 1 95.44 103 GLN A C 1
ATOM 828 O O . GLN A 1 103 ? 5.891 6.152 7.977 1 95.44 103 GLN A O 1
ATOM 833 N N . CYS A 1 104 ? 4.574 7.391 6.637 1 96.88 104 CYS A N 1
ATOM 834 C CA . CYS A 1 104 ? 3.48 6.426 6.691 1 96.88 104 CYS A CA 1
ATOM 835 C C . CYS A 1 104 ? 3.801 5.191 5.855 1 96.88 104 CYS A C 1
ATOM 837 O O . CYS A 1 104 ? 4.352 5.305 4.758 1 96.88 104 CYS A O 1
ATOM 839 N N . ASP A 1 105 ? 3.451 4.031 6.445 1 96.38 105 ASP A N 1
ATOM 840 C CA . ASP A 1 105 ? 3.721 2.797 5.715 1 96.38 105 ASP A CA 1
ATOM 841 C C . ASP A 1 105 ? 2.422 2.141 5.25 1 96.38 105 ASP A C 1
ATOM 843 O O . ASP A 1 105 ? 2.445 1.081 4.617 1 96.38 105 ASP A O 1
ATOM 847 N N . LEU A 1 106 ? 1.305 2.795 5.484 1 96.81 106 LEU A N 1
ATOM 848 C CA . LEU A 1 106 ? -0.004 2.408 4.973 1 96.81 106 LEU A CA 1
ATOM 849 C C . LEU A 1 106 ? -0.88 3.635 4.738 1 96.81 106 LEU A C 1
ATOM 851 O O . LEU A 1 106 ? -0.987 4.5 5.605 1 96.81 106 LEU A O 1
ATOM 855 N N . LEU A 1 107 ? -1.473 3.666 3.619 1 96.94 107 LEU A N 1
ATOM 856 C CA . LEU A 1 107 ? -2.488 4.668 3.314 1 96.94 107 LEU A CA 1
ATOM 857 C C . LEU A 1 107 ? -3.865 4.027 3.186 1 96.94 107 LEU A C 1
ATOM 859 O O . LEU A 1 107 ? -4.051 3.094 2.4 1 96.94 107 LEU A O 1
ATOM 863 N N . VAL A 1 108 ? -4.828 4.52 3.906 1 96.62 108 VAL A N 1
ATOM 864 C CA . VAL A 1 108 ? -6.227 4.109 3.84 1 96.62 108 VAL A CA 1
ATOM 865 C C . VAL A 1 108 ? -7.051 5.188 3.145 1 96.62 108 VAL A C 1
ATOM 867 O O . VAL A 1 108 ? -7.02 6.355 3.545 1 96.62 108 VAL A O 1
ATOM 870 N N . CYS A 1 109 ? -7.816 4.77 2.146 1 94.19 109 CYS A N 1
ATOM 871 C CA . CYS A 1 109 ? -8.625 5.742 1.423 1 94.19 109 CYS A CA 1
ATOM 872 C C . CYS A 1 109 ? -9.867 5.082 0.834 1 94.19 109 CYS A C 1
ATOM 874 O O . CYS A 1 109 ? -10.008 3.861 0.879 1 94.19 109 CYS A O 1
ATOM 876 N N . GLY A 1 110 ? -10.789 5.93 0.424 1 88.75 110 GLY A N 1
ATOM 877 C CA . GLY A 1 110 ? -12 5.441 -0.216 1 88.75 110 GLY A CA 1
ATOM 878 C C . GLY A 1 110 ? -11.82 5.152 -1.694 1 88.75 110 GLY A C 1
ATOM 879 O O . GLY A 1 110 ? -10.727 5.328 -2.238 1 88.75 110 GLY A O 1
ATOM 880 N N . HIS A 1 111 ? -12.961 4.699 -2.328 1 71.88 111 HIS A N 1
ATOM 881 C CA . HIS A 1 111 ? -12.859 4.18 -3.688 1 71.88 111 HIS A CA 1
ATOM 882 C C . HIS A 1 111 ? -13.367 5.199 -4.703 1 71.88 111 HIS A C 1
ATOM 884 O O . HIS A 1 111 ? -13.609 4.855 -5.863 1 71.88 111 HIS A O 1
ATOM 890 N N . HIS A 1 112 ? -13.508 6.41 -4.277 1 75.06 112 HIS A N 1
ATOM 891 C CA . HIS A 1 112 ? -14.062 7.328 -5.27 1 75.06 112 HIS A CA 1
ATOM 892 C C . HIS A 1 112 ? -13.211 7.348 -6.535 1 75.06 112 HIS A C 1
ATOM 894 O O . HIS A 1 112 ? -11.984 7.453 -6.465 1 75.06 112 HIS A O 1
ATOM 900 N N . HIS A 1 113 ? -13.875 7.234 -7.57 1 67.19 113 HIS A N 1
ATOM 901 C CA . HIS A 1 113 ? -13.25 6.992 -8.867 1 67.19 113 HIS A CA 1
ATOM 902 C C . HIS A 1 113 ? -12.25 8.094 -9.211 1 67.19 113 HIS A C 1
ATOM 904 O O . HIS A 1 113 ? -11.109 7.805 -9.578 1 67.19 113 HIS A O 1
ATOM 910 N N . SER A 1 114 ? -12.734 9.242 -9.109 1 76.56 114 SER A N 1
ATOM 911 C CA . SER A 1 114 ? -11.891 10.359 -9.531 1 76.56 114 SER A CA 1
ATOM 912 C C . SER A 1 114 ? -10.633 10.461 -8.672 1 76.56 114 SER A C 1
ATOM 914 O O . SER A 1 114 ? -9.547 10.742 -9.18 1 76.56 114 SER A O 1
ATOM 916 N N . PHE A 1 115 ? -10.82 10.07 -7.52 1 82.12 115 PHE A N 1
ATOM 917 C CA . PHE A 1 115 ? -9.688 10.141 -6.605 1 82.12 115 PHE A CA 1
ATOM 918 C C . PHE A 1 115 ? -8.68 9.039 -6.906 1 82.12 115 PHE A C 1
ATOM 920 O O . PHE A 1 115 ? -7.484 9.312 -7.051 1 82.12 115 PHE A O 1
ATOM 927 N N . ILE A 1 116 ? -9.117 7.855 -7.031 1 84.62 116 ILE A N 1
ATOM 928 C CA . ILE A 1 116 ? -8.227 6.719 -7.238 1 84.62 116 ILE A CA 1
ATOM 929 C C . ILE A 1 116 ? -7.5 6.867 -8.57 1 84.62 116 ILE A C 1
ATOM 931 O O . ILE A 1 116 ? -6.312 6.551 -8.68 1 84.62 116 ILE A O 1
ATOM 935 N N . ASN A 1 117 ? -8.133 7.355 -9.539 1 84.56 117 ASN A N 1
ATOM 936 C CA . ASN A 1 117 ? -7.531 7.539 -10.852 1 84.56 117 ASN A CA 1
ATOM 937 C C . ASN A 1 117 ? -6.367 8.523 -10.805 1 84.56 117 ASN A C 1
ATOM 939 O O . ASN A 1 117 ? -5.398 8.383 -11.555 1 84.56 117 ASN A O 1
ATOM 943 N N . ARG A 1 118 ? -6.5 9.484 -9.93 1 87.81 118 ARG A N 1
ATOM 944 C CA . ARG A 1 118 ? -5.422 10.453 -9.773 1 87.81 118 ARG A CA 1
ATOM 945 C C . ARG A 1 118 ? -4.34 9.93 -8.836 1 87.81 118 ARG A C 1
ATOM 947 O O . ARG A 1 118 ? -3.15 10.164 -9.062 1 87.81 118 ARG A O 1
ATOM 954 N N . LEU A 1 119 ? -4.75 9.242 -7.934 1 90.12 119 LEU A N 1
ATOM 955 C CA . LEU A 1 119 ? -3.848 8.758 -6.895 1 90.12 119 LEU A CA 1
ATOM 956 C C . LEU A 1 119 ? -2.908 7.691 -7.445 1 90.12 119 LEU A C 1
ATOM 958 O O . LEU A 1 119 ? -1.705 7.715 -7.176 1 90.12 119 LEU A O 1
ATOM 962 N N . MET A 1 120 ? -3.439 6.824 -8.195 1 88.31 120 MET A N 1
ATOM 963 C CA . MET A 1 120 ? -2.691 5.629 -8.578 1 88.31 120 MET A CA 1
ATOM 964 C C . MET A 1 120 ? -1.465 6 -9.406 1 88.31 120 MET A C 1
ATOM 966 O O . MET A 1 120 ? -0.363 5.516 -9.141 1 88.31 120 MET A O 1
ATOM 970 N N . PRO A 1 121 ? -1.585 6.828 -10.422 1 87.25 121 PRO A N 1
ATOM 971 C CA . PRO A 1 121 ? -0.388 7.223 -11.164 1 87.25 121 PRO A CA 1
ATOM 972 C C . PRO A 1 121 ? 0.651 7.918 -10.289 1 87.25 121 PRO A C 1
ATOM 974 O O . PRO A 1 121 ? 1.849 7.641 -10.406 1 87.25 121 PRO A O 1
ATOM 977 N N . ALA A 1 122 ? 0.228 8.734 -9.438 1 90.19 122 ALA A N 1
ATOM 978 C CA . ALA A 1 122 ? 1.15 9.438 -8.555 1 90.19 122 ALA A CA 1
ATO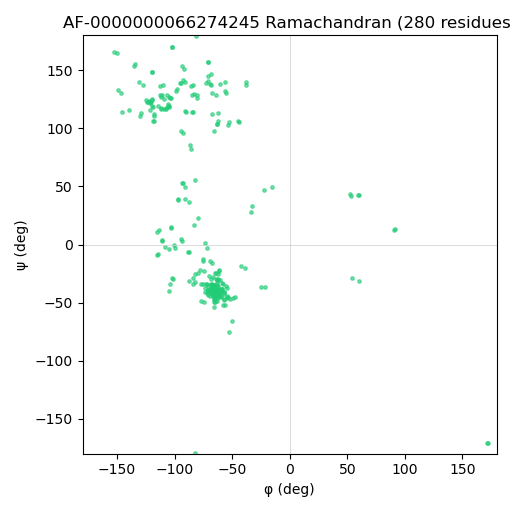M 979 C C . ALA A 1 122 ? 1.79 8.484 -7.547 1 90.19 122 ALA A C 1
ATOM 981 O O . ALA A 1 122 ? 2.992 8.57 -7.281 1 90.19 122 ALA A O 1
ATOM 982 N N . TYR A 1 123 ? 0.988 7.695 -7.039 1 89.38 123 TYR A N 1
ATOM 983 C CA . TYR A 1 123 ? 1.435 6.672 -6.098 1 89.38 123 TYR A CA 1
ATOM 984 C C . TYR A 1 123 ? 2.502 5.785 -6.723 1 89.38 123 TYR A C 1
ATOM 986 O O . TYR A 1 123 ? 3.533 5.508 -6.105 1 89.38 123 TYR A O 1
ATOM 994 N N . ARG A 1 124 ? 2.305 5.309 -7.906 1 85.25 124 ARG A N 1
ATOM 995 C CA . ARG A 1 124 ? 3.266 4.469 -8.617 1 85.25 124 ARG A CA 1
ATOM 996 C C . ARG A 1 124 ? 4.566 5.223 -8.867 1 85.25 124 ARG A C 1
ATOM 998 O O . ARG A 1 124 ? 5.652 4.641 -8.812 1 85.25 124 ARG A O 1
ATOM 1005 N N . GLY A 1 125 ? 4.398 6.477 -9.117 1 86.25 125 GLY A N 1
ATOM 1006 C CA . GLY A 1 125 ? 5.57 7.301 -9.367 1 86.25 125 GLY A CA 1
ATOM 1007 C C . GLY A 1 125 ? 6.43 7.516 -8.141 1 86.25 125 GLY A C 1
ATOM 1008 O O . GLY A 1 125 ? 7.605 7.875 -8.25 1 86.25 125 GLY A O 1
ATOM 1009 N N . MET A 1 126 ? 5.883 7.199 -7.031 1 86.19 126 MET A N 1
ATOM 1010 C CA . MET A 1 126 ? 6.598 7.492 -5.789 1 86.19 126 MET A CA 1
ATOM 1011 C C . MET A 1 126 ? 6.961 6.207 -5.055 1 86.19 126 MET A C 1
ATOM 1013 O O . MET A 1 126 ? 7.309 6.238 -3.873 1 86.19 126 MET A O 1
ATOM 1017 N N . ILE A 1 127 ? 6.824 5.176 -5.621 1 79.06 127 ILE A N 1
ATOM 1018 C CA . ILE A 1 127 ? 6.957 3.879 -4.961 1 79.06 127 ILE A CA 1
ATOM 1019 C C . ILE A 1 127 ? 8.344 3.756 -4.34 1 79.06 127 ILE A C 1
ATOM 1021 O O . ILE A 1 127 ? 8.516 3.094 -3.316 1 79.06 127 ILE A O 1
ATOM 1025 N N . ASN A 1 128 ? 9.352 4.324 -4.965 1 79.88 128 ASN A N 1
ATOM 1026 C CA . ASN A 1 128 ? 10.711 4.27 -4.441 1 79.88 128 ASN A CA 1
ATOM 1027 C C . ASN A 1 128 ? 10.891 5.195 -3.244 1 79.88 128 ASN A C 1
ATOM 1029 O O . ASN A 1 128 ? 11.844 5.043 -2.473 1 79.88 128 ASN A O 1
ATOM 1033 N N . LYS A 1 129 ? 10.102 6.148 -3.133 1 83.88 129 LYS A N 1
ATOM 1034 C CA . LYS A 1 129 ? 10.203 7.121 -2.051 1 83.88 129 LYS A CA 1
ATOM 1035 C C . LYS A 1 129 ? 9.172 6.84 -0.961 1 83.88 129 LYS A C 1
ATOM 1037 O O . LYS A 1 129 ? 9.359 7.23 0.194 1 83.88 129 LYS A O 1
ATOM 1042 N N . LEU A 1 130 ? 8.117 6.285 -1.454 1 79.44 130 LEU A N 1
ATOM 1043 C CA . LEU A 1 130 ? 7.012 5.941 -0.573 1 79.44 130 LEU A CA 1
ATOM 1044 C C . LEU A 1 130 ? 6.762 4.434 -0.581 1 79.44 130 LEU A C 1
ATOM 1046 O O . LEU A 1 130 ? 6.348 3.875 -1.6 1 79.44 130 LEU A O 1
ATOM 1050 N N . SER A 1 131 ? 7.148 3.859 0.485 1 83.94 131 SER A N 1
ATOM 1051 C CA . SER A 1 131 ? 6.98 2.414 0.599 1 83.94 131 SER A CA 1
ATOM 1052 C C . SER A 1 131 ? 5.707 2.064 1.365 1 83.94 131 SER A C 1
ATOM 1054 O O . SER A 1 131 ? 5.711 1.159 2.203 1 83.94 131 SER A O 1
ATOM 1056 N N . ALA A 1 132 ? 4.703 2.787 1.131 1 94.5 132 ALA A N 1
ATOM 1057 C CA . ALA A 1 132 ? 3.461 2.547 1.86 1 94.5 132 ALA A CA 1
ATOM 1058 C C . ALA A 1 132 ? 2.523 1.646 1.062 1 94.5 132 ALA A C 1
ATOM 1060 O O . ALA A 1 132 ? 2.391 1.798 -0.154 1 94.5 132 ALA A O 1
ATOM 1061 N N . ASP A 1 133 ? 1.898 0.739 1.77 1 95.44 133 ASP A N 1
ATOM 1062 C CA . ASP A 1 133 ? 0.783 0.004 1.181 1 95.44 133 ASP A CA 1
ATOM 1063 C C . ASP A 1 133 ? -0.439 0.904 1.013 1 95.44 133 ASP A C 1
ATOM 1065 O O . ASP A 1 133 ? -0.54 1.95 1.656 1 95.44 133 ASP A O 1
ATOM 1069 N N . LEU A 1 134 ? -1.28 0.492 0.095 1 95.06 134 LEU A N 1
ATOM 1070 C CA . LEU A 1 134 ? -2.506 1.239 -0.167 1 95.06 134 LEU A CA 1
ATOM 1071 C C . LEU A 1 134 ? -3.734 0.376 0.095 1 95.06 134 LEU A C 1
ATOM 1073 O O . LEU A 1 134 ? -3.912 -0.667 -0.538 1 95.06 134 LEU A O 1
ATOM 1077 N N . LEU A 1 135 ? -4.562 0.772 1.008 1 95.81 135 LEU A N 1
ATOM 1078 C CA . LEU A 1 135 ? -5.82 0.099 1.318 1 95.81 135 LEU A CA 1
ATOM 1079 C C . LEU A 1 135 ? -7.008 0.917 0.829 1 95.81 135 LEU A C 1
ATOM 1081 O O . LEU A 1 135 ? -7.266 2.012 1.334 1 95.81 135 LEU A O 1
ATOM 1085 N N . ILE A 1 136 ? -7.738 0.359 -0.074 1 94.25 136 ILE A N 1
ATOM 1086 C CA . ILE A 1 136 ? -8.93 0.992 -0.623 1 94.25 136 ILE A CA 1
ATOM 1087 C C . ILE A 1 136 ? -10.18 0.345 -0.026 1 94.25 136 ILE A C 1
ATOM 1089 O O . ILE A 1 136 ? -10.367 -0.871 -0.126 1 94.25 136 ILE A O 1
ATOM 1093 N N . VAL A 1 137 ? -11.047 1.17 0.542 1 93.5 137 VAL A N 1
ATOM 1094 C CA . VAL A 1 137 ? -12.258 0.705 1.215 1 93.5 137 VAL A CA 1
ATOM 1095 C C . VAL A 1 137 ? -13.492 1.136 0.422 1 93.5 137 VAL A C 1
ATOM 1097 O O . VAL A 1 137 ? -13.711 2.33 0.212 1 93.5 137 VAL A O 1
ATOM 1100 N N . PRO A 1 138 ? -14.203 0.126 -0.063 1 88.12 138 PRO A N 1
ATOM 1101 C CA . PRO A 1 138 ? -15.43 0.485 -0.789 1 88.12 138 PRO A CA 1
ATOM 1102 C C . PRO A 1 138 ? -16.531 1.005 0.132 1 88.12 138 PRO A C 1
ATOM 1104 O O . PRO A 1 138 ? -16.625 0.583 1.287 1 88.12 138 PRO A O 1
ATOM 1107 N N . PHE A 1 139 ? -17.234 2.053 -0.423 1 77.88 139 PHE A N 1
ATOM 1108 C CA . PHE A 1 139 ? -18.375 2.568 0.311 1 77.88 139 PHE A CA 1
ATOM 1109 C C . PHE A 1 139 ? -19.672 1.916 -0.174 1 77.88 139 PHE A C 1
ATOM 1111 O O . PHE A 1 139 ? -19.891 1.805 -1.38 1 77.88 139 PHE A O 1
ATOM 1118 N N . ILE A 1 140 ? -20.125 0.938 0.497 1 62.22 140 ILE A N 1
ATOM 1119 C CA . ILE A 1 140 ? -21.375 0.324 0.069 1 62.22 140 ILE A CA 1
ATOM 1120 C C . ILE A 1 140 ? -22.516 1.342 0.166 1 62.22 140 ILE A C 1
ATOM 1122 O O . ILE A 1 140 ? -22.609 2.068 1.156 1 62.22 140 ILE A O 1
ATOM 1126 N N . ASP A 1 141 ? -22.875 1.839 -1.038 1 53.94 141 ASP A N 1
ATOM 1127 C CA . ASP A 1 141 ? -24.047 2.707 -1.05 1 53.94 141 ASP A CA 1
ATOM 1128 C C . ASP A 1 141 ? -25.172 2.111 -0.218 1 53.94 141 ASP A C 1
ATOM 1130 O O . ASP A 1 141 ? -25.5 0.929 -0.356 1 53.94 141 ASP A O 1
ATOM 1134 N N . LYS A 1 142 ? -25.422 2.662 0.943 1 39.97 142 LYS A N 1
ATOM 1135 C CA . LYS A 1 142 ? -26.719 2.342 1.521 1 39.97 142 LYS A CA 1
ATOM 1136 C C . LYS A 1 142 ? -27.844 2.781 0.599 1 39.97 142 LYS A C 1
ATOM 1138 O O . LYS A 1 142 ? -27.703 3.746 -0.154 1 39.97 142 LYS A O 1
ATOM 1143 N N . MET B 1 1 ? -13.539 -3.885 12.383 1 61.12 1 MET B N 1
ATOM 1144 C CA . MET B 1 1 ? -13.984 -5.207 11.961 1 61.12 1 MET B CA 1
ATOM 1145 C C . MET B 1 1 ? -12.836 -6.004 11.359 1 61.12 1 MET B C 1
ATOM 1147 O O . MET B 1 1 ? -12.023 -5.457 10.602 1 61.12 1 MET B O 1
ATOM 1151 N N . ALA B 1 2 ? -12.5 -7.082 11.922 1 84.94 2 ALA B N 1
ATOM 1152 C CA . ALA B 1 2 ? -11.445 -8.031 11.57 1 84.94 2 ALA B CA 1
ATOM 1153 C C . ALA B 1 2 ? -11.766 -8.742 10.258 1 84.94 2 ALA B C 1
ATOM 1155 O O . ALA B 1 2 ? -12.93 -9.016 9.961 1 84.94 2 ALA B O 1
ATOM 1156 N N . TYR B 1 3 ? -10.812 -8.742 9.43 1 94.62 3 TYR B N 1
ATOM 1157 C CA . TYR B 1 3 ? -10.992 -9.5 8.188 1 94.62 3 TYR B CA 1
ATOM 1158 C C . TYR B 1 3 ? -11.234 -10.977 8.484 1 94.62 3 TYR B C 1
ATOM 1160 O O . TYR B 1 3 ? -10.602 -11.547 9.375 1 94.62 3 TYR B O 1
ATOM 1168 N N . LYS B 1 4 ? -12.258 -11.656 7.703 1 96.44 4 LYS B N 1
ATOM 1169 C CA . LYS B 1 4 ? -12.625 -13.047 7.934 1 96.44 4 LYS B CA 1
ATOM 1170 C C . LYS B 1 4 ? -12.031 -13.961 6.867 1 96.44 4 LYS B C 1
ATOM 1172 O O . LYS B 1 4 ? -11.695 -15.117 7.145 1 96.44 4 LYS B O 1
ATOM 1177 N N . HIS B 1 5 ? -11.945 -13.477 5.715 1 97.75 5 HIS B N 1
ATOM 1178 C CA . HIS B 1 5 ? -11.43 -14.25 4.594 1 97.75 5 HIS B CA 1
ATOM 1179 C C . HIS B 1 5 ? -10.648 -13.367 3.623 1 97.75 5 HIS B C 1
ATOM 1181 O O . HIS B 1 5 ? -11.234 -12.516 2.947 1 97.75 5 HIS B O 1
ATOM 1187 N N . ILE B 1 6 ? -9.352 -13.641 3.555 1 97.38 6 ILE B N 1
ATOM 1188 C CA . ILE B 1 6 ? -8.438 -12.812 2.77 1 97.38 6 ILE B CA 1
ATOM 1189 C C . ILE B 1 6 ? -8.062 -13.547 1.485 1 97.38 6 ILE B C 1
ATOM 1191 O O . ILE B 1 6 ? -7.609 -14.695 1.527 1 97.38 6 ILE B O 1
ATOM 1195 N N . GLY B 1 7 ? -8.391 -12.961 0.335 1 97.44 7 GLY B N 1
ATOM 1196 C CA . GLY B 1 7 ? -7.879 -13.43 -0.945 1 97.44 7 GLY B CA 1
ATOM 1197 C C . GLY B 1 7 ? -6.586 -12.75 -1.356 1 97.44 7 GLY B C 1
ATOM 1198 O O . GLY B 1 7 ? -6.418 -11.547 -1.144 1 97.44 7 GLY B O 1
ATOM 1199 N N . VAL B 1 8 ? -5.676 -13.508 -1.92 1 96.19 8 VAL B N 1
ATOM 1200 C CA . VAL B 1 8 ? -4.406 -12.984 -2.42 1 96.19 8 VAL B CA 1
ATOM 1201 C C . VAL B 1 8 ? -4.262 -13.312 -3.902 1 96.19 8 VAL B C 1
ATOM 1203 O O . VAL B 1 8 ? -4.336 -14.477 -4.297 1 96.19 8 VAL B O 1
ATOM 1206 N N . ALA B 1 9 ? -4.066 -12.242 -4.707 1 94.69 9 ALA B N 1
ATOM 1207 C CA . ALA B 1 9 ? -3.789 -12.445 -6.129 1 94.69 9 ALA B CA 1
ATOM 1208 C C . ALA B 1 9 ? -2.307 -12.711 -6.367 1 94.69 9 ALA B C 1
ATOM 1210 O O . ALA B 1 9 ? -1.47 -11.828 -6.168 1 94.69 9 ALA B O 1
ATOM 1211 N N . ILE B 1 10 ? -2 -13.906 -6.809 1 90.69 10 ILE B N 1
ATOM 1212 C CA . ILE B 1 10 ? -0.605 -14.273 -7.031 1 90.69 10 ILE B CA 1
ATOM 1213 C C . ILE B 1 10 ? -0.393 -14.633 -8.5 1 90.69 10 ILE B C 1
ATOM 1215 O O . ILE B 1 10 ? -1.322 -15.078 -9.18 1 90.69 10 ILE B O 1
ATOM 1219 N N . SER B 1 11 ? 0.79 -14.359 -9.008 1 82.56 11 SER B N 1
ATOM 1220 C CA . SER B 1 11 ? 1.094 -14.523 -10.43 1 82.56 11 SER B CA 1
ATOM 1221 C C . SER B 1 11 ? 2.141 -15.609 -10.641 1 82.56 11 SER B C 1
ATOM 1223 O O . SER B 1 11 ? 2.432 -15.984 -11.781 1 82.56 11 SER B O 1
ATOM 1225 N N . GLY B 1 12 ? 2.758 -16.141 -9.617 1 76.88 12 GLY B N 1
ATOM 1226 C CA . GLY B 1 12 ? 3.811 -17.125 -9.766 1 76.88 12 GLY B CA 1
ATOM 1227 C C . GLY B 1 12 ? 5.195 -16.516 -9.852 1 76.88 12 GLY B C 1
ATOM 1228 O O . GLY B 1 12 ? 6.145 -17.188 -10.281 1 76.88 12 GLY B O 1
ATOM 1229 N N . ASN B 1 13 ? 5.27 -15.211 -9.516 1 79.44 13 ASN B N 1
ATOM 1230 C CA . ASN B 1 13 ? 6.562 -14.539 -9.539 1 79.44 13 ASN B CA 1
ATOM 1231 C C . ASN B 1 13 ? 7.133 -14.375 -8.133 1 79.44 13 ASN B C 1
ATOM 1233 O O . ASN B 1 13 ? 6.508 -14.781 -7.152 1 79.44 13 ASN B O 1
ATOM 1237 N N . GLU B 1 14 ? 8.438 -13.945 -8.078 1 78.69 14 GLU B N 1
ATOM 1238 C CA . GLU B 1 14 ? 9.156 -13.812 -6.812 1 78.69 14 GLU B CA 1
ATOM 1239 C C . GLU B 1 14 ? 8.484 -12.789 -5.898 1 78.69 14 GLU B C 1
ATOM 1241 O O . GLU B 1 14 ? 8.547 -12.914 -4.672 1 78.69 14 GLU B O 1
ATOM 1246 N N . GLU B 1 15 ? 7.742 -11.945 -6.5 1 84.94 15 GLU B N 1
ATOM 1247 C CA . GLU B 1 15 ? 7.094 -10.898 -5.715 1 84.94 15 GLU B CA 1
ATOM 1248 C C . GLU B 1 15 ? 5.91 -11.453 -4.93 1 84.94 15 GLU B C 1
ATOM 1250 O O . GLU B 1 15 ? 5.441 -10.82 -3.979 1 84.94 15 GLU B O 1
ATOM 1255 N N . ASP B 1 16 ? 5.504 -12.672 -5.277 1 88.81 16 ASP B N 1
ATOM 1256 C CA . ASP B 1 16 ? 4.359 -13.297 -4.617 1 88.81 16 ASP B CA 1
ATOM 1257 C C . ASP B 1 16 ? 4.637 -13.531 -3.135 1 88.81 16 ASP B C 1
ATOM 1259 O O . ASP B 1 16 ? 3.723 -13.469 -2.311 1 88.81 16 ASP B O 1
ATOM 1263 N N . ALA B 1 17 ? 5.934 -13.727 -2.885 1 87.75 17 ALA B N 1
ATOM 1264 C CA . ALA B 1 17 ? 6.297 -13.984 -1.495 1 87.75 17 ALA B CA 1
ATOM 1265 C C . ALA B 1 17 ? 5.949 -12.797 -0.604 1 87.75 17 ALA B C 1
ATOM 1267 O O . ALA B 1 17 ? 5.488 -12.977 0.526 1 87.75 17 ALA B O 1
ATOM 1268 N N . LEU B 1 18 ? 6.18 -11.625 -1.106 1 89.19 18 LEU B N 1
ATOM 1269 C CA . LEU B 1 18 ? 5.859 -10.414 -0.359 1 89.19 18 LEU B CA 1
ATOM 1270 C C . LEU B 1 18 ? 4.359 -10.32 -0.099 1 89.19 18 LEU B C 1
ATOM 1272 O O . LEU B 1 18 ? 3.938 -10 1.014 1 89.19 18 LEU B O 1
ATOM 1276 N N . LEU B 1 19 ? 3.535 -10.641 -1.108 1 92.81 19 LEU B N 1
ATOM 1277 C CA . LEU B 1 19 ? 2.082 -10.586 -0.996 1 92.81 19 LEU B CA 1
ATOM 1278 C C . LEU B 1 19 ? 1.577 -11.625 0.003 1 92.81 19 LEU B C 1
ATOM 1280 O O . LEU B 1 19 ? 0.738 -11.312 0.854 1 92.81 19 LEU B O 1
ATOM 1284 N N . VAL B 1 20 ? 2.131 -12.773 -0.082 1 92.06 20 VAL B N 1
ATOM 1285 C CA . VAL B 1 20 ? 1.705 -13.875 0.775 1 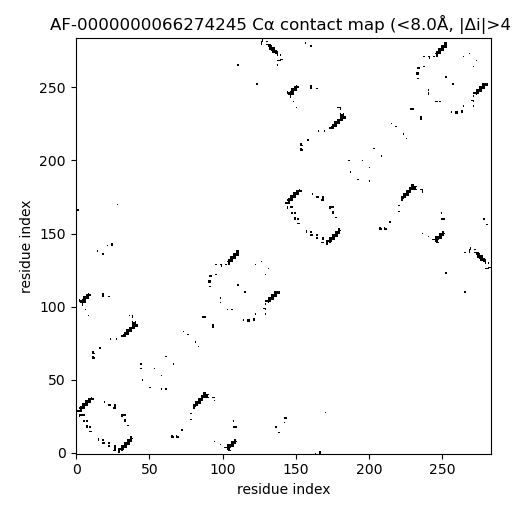92.06 20 VAL B CA 1
ATOM 1286 C C . VAL B 1 20 ? 2.09 -13.586 2.223 1 92.06 20 VAL B C 1
ATOM 1288 O O . VAL B 1 20 ? 1.29 -13.789 3.139 1 92.06 20 VAL B O 1
ATOM 1291 N N . ASN B 1 21 ? 3.303 -13.055 2.424 1 90.75 21 ASN B N 1
ATOM 1292 C CA . ASN B 1 21 ? 3.748 -12.727 3.773 1 90.75 21 ASN B CA 1
ATOM 1293 C C . ASN B 1 21 ? 2.867 -11.656 4.41 1 90.75 21 ASN B C 1
ATOM 1295 O O . ASN B 1 21 ? 2.484 -11.773 5.574 1 90.75 21 ASN B O 1
ATOM 1299 N N . LYS B 1 22 ? 2.549 -10.742 3.623 1 91.75 22 LYS B N 1
ATOM 1300 C CA . LYS B 1 22 ? 1.667 -9.688 4.109 1 91.75 22 LYS B CA 1
ATOM 1301 C C . LYS B 1 22 ? 0.287 -10.242 4.453 1 91.75 22 LYS B C 1
ATOM 1303 O O . LYS B 1 22 ? -0.264 -9.938 5.516 1 91.75 22 LYS B O 1
ATOM 1308 N N . ALA B 1 23 ? -0.233 -10.969 3.637 1 93.94 23 ALA B N 1
ATOM 1309 C CA . ALA B 1 23 ? -1.553 -11.562 3.842 1 93.94 23 ALA B CA 1
ATOM 1310 C C . ALA B 1 23 ? -1.558 -12.484 5.055 1 93.94 23 ALA B C 1
ATOM 1312 O O . ALA B 1 23 ? -2.541 -12.539 5.797 1 93.94 23 ALA B O 1
ATOM 1313 N N . LEU B 1 24 ? -0.485 -13.211 5.219 1 92.38 24 LEU B N 1
ATOM 1314 C CA . LEU B 1 24 ? -0.365 -14.125 6.352 1 92.38 24 LEU B CA 1
ATOM 1315 C C . LEU B 1 24 ? -0.385 -13.359 7.668 1 92.38 24 LEU B C 1
ATOM 1317 O O . LEU B 1 24 ? -1.04 -13.773 8.625 1 92.38 24 LEU B O 1
ATOM 1321 N N . GLU B 1 25 ? 0.364 -12.312 7.715 1 90.75 25 GLU B N 1
ATOM 1322 C CA . GLU B 1 25 ? 0.362 -11.477 8.914 1 90.75 25 GLU B CA 1
ATOM 1323 C C . GLU B 1 25 ? -1.044 -10.984 9.234 1 90.75 25 GLU B C 1
ATOM 1325 O O . GLU B 1 25 ? -1.48 -11.047 10.391 1 90.75 25 GLU B O 1
ATOM 1330 N N . LEU B 1 26 ? -1.761 -10.602 8.211 1 92.38 26 LEU B N 1
ATOM 1331 C CA . LEU B 1 26 ? -3.127 -10.125 8.391 1 92.38 26 LEU B CA 1
ATOM 1332 C C . LEU B 1 26 ? -4.051 -11.258 8.812 1 92.38 26 LEU B C 1
ATOM 1334 O O . LEU B 1 26 ? -4.906 -11.086 9.688 1 92.38 26 LEU B O 1
ATOM 1338 N N . ALA B 1 27 ? -3.82 -12.336 8.234 1 93.12 27 ALA B N 1
ATOM 1339 C CA . ALA B 1 27 ? -4.66 -13.492 8.539 1 93.12 27 ALA B CA 1
ATOM 1340 C C . ALA B 1 27 ? -4.465 -13.945 9.984 1 93.12 27 ALA B C 1
ATOM 1342 O O . ALA B 1 27 ? -5.434 -14.258 10.68 1 93.12 27 ALA B O 1
ATOM 1343 N N . ARG B 1 28 ? -3.291 -13.961 10.406 1 90.25 28 ARG B N 1
ATOM 1344 C CA . ARG B 1 28 ? -2.971 -14.383 11.766 1 90.25 28 ARG B CA 1
ATOM 1345 C C . ARG B 1 28 ? -3.58 -13.43 12.789 1 90.25 28 ARG B C 1
ATOM 1347 O O . ARG B 1 28 ? -4.145 -13.867 13.797 1 90.25 28 ARG B O 1
ATOM 1354 N N . HIS B 1 29 ? -3.484 -12.219 12.492 1 88.94 29 HIS B N 1
ATOM 1355 C CA . HIS B 1 29 ? -3.996 -11.203 13.414 1 88.94 29 HIS B CA 1
ATOM 1356 C C . HIS B 1 29 ? -5.52 -11.25 13.484 1 88.94 29 HIS B C 1
ATOM 1358 O O . HIS B 1 29 ? -6.102 -10.953 14.531 1 88.94 29 HIS B O 1
ATOM 1364 N N . ASN B 1 30 ? -6.102 -11.656 12.422 1 92.56 30 ASN B N 1
ATOM 1365 C CA . ASN B 1 30 ? -7.559 -11.625 12.344 1 92.56 30 ASN B CA 1
ATOM 1366 C C . ASN B 1 30 ? -8.156 -13.023 12.484 1 92.56 30 ASN B C 1
ATOM 1368 O O . ASN B 1 30 ? -9.375 -13.18 12.469 1 92.56 30 ASN B O 1
ATOM 1372 N N . ASP B 1 31 ? -7.242 -14.062 12.57 1 94.38 31 ASP B N 1
ATOM 1373 C CA . ASP B 1 31 ? -7.691 -15.453 12.508 1 94.38 31 ASP B CA 1
ATOM 1374 C C . ASP B 1 31 ? -8.539 -15.695 11.258 1 94.38 31 ASP B C 1
ATOM 1376 O O . ASP B 1 31 ? -9.625 -16.281 11.344 1 94.38 31 ASP B O 1
ATOM 1380 N N . ALA B 1 32 ? -8.102 -15.133 10.188 1 96.38 32 ALA B N 1
ATOM 1381 C CA . ALA B 1 32 ? -8.852 -15.141 8.93 1 96.38 32 ALA B CA 1
ATOM 1382 C C . ALA B 1 32 ? -8.445 -16.328 8.07 1 96.38 32 ALA B C 1
ATOM 1384 O O . ALA B 1 32 ? -7.348 -16.875 8.211 1 96.38 32 ALA B O 1
ATOM 1385 N N . HIS B 1 33 ? -9.383 -16.812 7.246 1 97 33 HIS B N 1
ATOM 1386 C CA . HIS B 1 33 ? -9.039 -17.734 6.168 1 97 33 HIS B CA 1
ATOM 1387 C C . HIS B 1 33 ? -8.219 -17.031 5.09 1 97 33 HIS B C 1
ATOM 1389 O O . HIS B 1 33 ? -8.367 -15.828 4.879 1 97 33 HIS B O 1
ATOM 1395 N N . LEU B 1 34 ? -7.336 -17.781 4.516 1 96.12 34 LEU B N 1
ATOM 1396 C CA . LEU B 1 34 ? -6.473 -17.25 3.459 1 96.12 34 LEU B CA 1
ATOM 1397 C C . LEU B 1 34 ? -6.629 -18.078 2.182 1 96.12 34 LEU B C 1
ATOM 1399 O O . LEU B 1 34 ? -6.484 -19.297 2.201 1 96.12 34 LEU B O 1
ATOM 1403 N N . THR B 1 35 ? -7.008 -17.422 1.091 1 95.94 35 THR B N 1
ATOM 1404 C CA . THR B 1 35 ? -7.082 -18.078 -0.212 1 95.94 35 THR B CA 1
ATOM 1405 C C . THR B 1 35 ? -6.113 -17.422 -1.196 1 95.94 35 THR B C 1
ATOM 1407 O O . THR B 1 35 ? -6.266 -16.25 -1.546 1 95.94 35 THR B O 1
ATOM 1410 N N . LEU B 1 36 ? -5.105 -18.141 -1.569 1 94.62 36 LEU B N 1
ATOM 1411 C CA . LEU B 1 36 ? -4.215 -17.734 -2.648 1 94.62 36 LEU B CA 1
ATOM 1412 C C . LEU B 1 36 ? -4.832 -18.047 -4.008 1 94.62 36 LEU B C 1
ATOM 1414 O O . LEU B 1 36 ? -5.234 -19.172 -4.277 1 94.62 36 LEU B O 1
ATOM 1418 N N . ILE B 1 37 ? -4.914 -16.984 -4.871 1 94.62 37 ILE B N 1
ATOM 1419 C CA . ILE B 1 37 ? -5.648 -17.125 -6.125 1 94.62 37 ILE B CA 1
ATOM 1420 C C . ILE B 1 37 ? -4.719 -16.859 -7.305 1 94.62 37 ILE B C 1
ATOM 1422 O O . ILE B 1 37 ? -4.094 -15.805 -7.383 1 94.62 37 ILE B O 1
ATOM 1426 N N . HIS B 1 38 ? -4.602 -17.797 -8.188 1 91.38 38 HIS B N 1
ATOM 1427 C CA . HIS B 1 38 ? -3.889 -17.656 -9.445 1 91.38 38 HIS B CA 1
ATOM 1428 C C . HIS B 1 38 ? -4.82 -17.875 -10.633 1 91.38 38 HIS B C 1
ATOM 1430 O O . HIS B 1 38 ? -5.492 -18.906 -10.711 1 91.38 38 HIS B O 1
ATOM 1436 N N . ILE B 1 39 ? -4.836 -16.875 -11.469 1 89.19 39 ILE B N 1
ATOM 1437 C CA . ILE B 1 39 ? -5.652 -16.984 -12.672 1 89.19 39 ILE B CA 1
ATOM 1438 C C . ILE B 1 39 ? -4.758 -17.234 -13.883 1 89.19 39 ILE B C 1
ATOM 1440 O O . ILE B 1 39 ? -3.852 -16.453 -14.164 1 89.19 39 ILE B O 1
ATOM 1444 N N . ASP B 1 40 ? -4.941 -18.297 -14.5 1 80.62 40 ASP B N 1
ATOM 1445 C CA . ASP B 1 40 ? -4.281 -18.641 -15.75 1 80.62 40 ASP B CA 1
ATOM 1446 C C . ASP B 1 40 ? -5.047 -18.078 -16.953 1 80.62 40 ASP B C 1
ATOM 1448 O O . ASP B 1 40 ? -6.023 -18.688 -17.406 1 80.62 40 ASP B O 1
ATOM 1452 N N . ASP B 1 41 ? -4.848 -16.891 -17.25 1 68.12 41 ASP B N 1
ATOM 1453 C CA . ASP B 1 41 ? -5.633 -16.25 -18.312 1 68.12 41 ASP B CA 1
ATOM 1454 C C . ASP B 1 41 ? -5.102 -16.625 -19.688 1 68.12 41 ASP B C 1
ATOM 1456 O O . ASP B 1 41 ? -5.633 -16.172 -20.703 1 68.12 41 ASP B O 1
ATOM 1460 N N . GLY B 1 42 ? -4.41 -17.781 -19.703 1 58.47 42 GLY B N 1
ATOM 1461 C CA . GLY B 1 42 ? -3.803 -18.141 -20.984 1 58.47 42 GLY B CA 1
ATOM 1462 C C . GLY B 1 42 ? -2.924 -17.047 -21.562 1 58.47 42 GLY B C 1
ATOM 1463 O O . GLY B 1 42 ? -2.123 -17.312 -22.469 1 58.47 42 GLY B O 1
ATOM 1464 N N . LEU B 1 43 ? -3.324 -15.844 -21.188 1 47.84 43 LEU B N 1
ATOM 1465 C CA . LEU B 1 43 ? -2.625 -14.703 -21.766 1 47.84 43 LEU B CA 1
ATOM 1466 C C . LEU B 1 43 ? -1.327 -14.422 -21.016 1 47.84 43 LEU B C 1
ATOM 1468 O O . LEU B 1 43 ? -0.503 -13.625 -21.469 1 47.84 43 LEU B O 1
ATOM 1472 N N . SER B 1 44 ? -1.442 -14.883 -19.781 1 47.25 44 SER B N 1
ATOM 1473 C CA . SER B 1 44 ? -0.216 -14.562 -19.062 1 47.25 44 SER B CA 1
ATOM 1474 C C . SER B 1 44 ? 1.02 -14.93 -19.875 1 47.25 44 SER B C 1
ATOM 1476 O O . SER B 1 44 ? 2.057 -14.266 -19.766 1 47.25 44 SER B O 1
ATOM 1478 N N . GLU B 1 45 ? 0.94 -16.156 -20.453 1 40.53 45 GLU B N 1
ATOM 1479 C CA . GLU B 1 45 ? 2.051 -16.547 -21.312 1 40.53 45 GLU B CA 1
ATOM 1480 C C . GLU B 1 45 ? 2.277 -15.516 -22.406 1 40.53 45 GLU B C 1
ATOM 1482 O O . GLU B 1 45 ? 3.35 -15.477 -23.016 1 40.53 45 GLU B O 1
ATOM 1487 N N . LEU B 1 46 ? 1.174 -15.047 -22.766 1 36.41 46 LEU B N 1
ATOM 1488 C CA . LEU B 1 46 ? 1.307 -14.219 -23.969 1 36.41 46 LEU B CA 1
ATOM 1489 C C . LEU B 1 46 ? 1.957 -12.883 -23.641 1 36.41 46 LEU B C 1
ATOM 1491 O O . LEU B 1 46 ? 1.923 -11.953 -24.453 1 36.41 46 LEU B O 1
ATOM 1495 N N . TYR B 1 47 ? 2.305 -12.688 -22.391 1 35.72 47 TYR B N 1
ATOM 1496 C CA . TYR B 1 47 ? 3.002 -11.406 -22.359 1 35.72 47 TYR B CA 1
ATOM 1497 C C . TYR B 1 47 ? 4.129 -11.383 -23.391 1 35.72 47 TYR B C 1
ATOM 1499 O O . TYR B 1 47 ? 4.945 -12.297 -23.453 1 35.72 47 TYR B O 1
ATOM 1507 N N . PRO B 1 48 ? 3.932 -10.656 -24.531 1 34.5 48 PRO B N 1
ATOM 1508 C CA . PRO B 1 48 ? 4.773 -10.625 -25.734 1 34.5 48 PRO B CA 1
ATOM 1509 C C . PRO B 1 48 ? 6.262 -10.57 -25.406 1 34.5 48 PRO B C 1
ATOM 1511 O O . PRO B 1 48 ? 7.098 -10.578 -26.312 1 34.5 48 PRO B O 1
ATOM 1514 N N . GLY B 1 49 ? 6.824 -10.195 -24.172 1 34.53 49 GLY B N 1
ATOM 1515 C CA . GLY B 1 49 ? 8.227 -10.18 -24.562 1 34.53 49 GLY B CA 1
ATOM 1516 C C . GLY B 1 49 ? 8.672 -11.469 -25.219 1 34.53 49 GLY B C 1
ATOM 1517 O O . GLY B 1 49 ? 9.414 -11.445 -26.203 1 34.53 49 GLY B O 1
ATOM 1518 N N . ILE B 1 50 ? 8.859 -12.492 -24.406 1 33.56 50 ILE B N 1
ATOM 1519 C CA . ILE B 1 50 ? 9.609 -13.562 -25.047 1 33.56 50 ILE B CA 1
ATOM 1520 C C . ILE B 1 50 ? 8.664 -14.43 -25.891 1 33.56 50 ILE B C 1
ATOM 1522 O O . ILE B 1 50 ? 7.824 -15.148 -25.344 1 33.56 50 ILE B O 1
ATOM 1526 N N . TYR B 1 51 ? 7.93 -13.727 -26.828 1 33.25 51 TYR B N 1
ATOM 1527 C CA . TYR B 1 51 ? 7.266 -14.477 -27.891 1 33.25 51 TYR B CA 1
ATOM 1528 C C . TYR B 1 51 ? 8.086 -15.695 -28.297 1 33.25 51 TYR B C 1
ATOM 1530 O O . TYR B 1 51 ? 8.656 -15.719 -29.391 1 33.25 51 TYR B O 1
ATOM 1538 N N . PHE B 1 52 ? 8.781 -16.156 -27.453 1 35.66 52 PHE B N 1
ATOM 1539 C CA . PHE B 1 52 ? 9.391 -17.297 -28.141 1 35.66 52 PHE B CA 1
ATOM 1540 C C . PHE B 1 52 ? 8.328 -18.297 -28.562 1 35.66 52 PHE B C 1
ATOM 1542 O O . PHE B 1 52 ? 7.379 -18.547 -27.828 1 35.66 52 PHE B O 1
ATOM 1549 N N . PRO B 1 53 ? 7.996 -18.375 -29.859 1 37 53 PRO B N 1
ATOM 1550 C CA . PRO B 1 53 ? 7.242 -19.516 -30.375 1 37 53 PRO B CA 1
ATOM 1551 C C . PRO B 1 53 ? 7.367 -20.75 -29.5 1 37 53 PRO B C 1
ATOM 1553 O O . PRO B 1 53 ? 8.281 -21.562 -29.703 1 37 53 PRO B O 1
ATOM 1556 N N . ALA B 1 54 ? 7.172 -20.375 -28.125 1 43.5 54 ALA B N 1
ATOM 1557 C CA . ALA B 1 54 ? 7.449 -21.625 -27.422 1 43.5 54 ALA B CA 1
ATOM 1558 C C . ALA B 1 54 ? 6.461 -22.719 -27.812 1 43.5 54 ALA B C 1
ATOM 1560 O O . ALA B 1 54 ? 5.27 -22.453 -28 1 43.5 54 ALA B O 1
ATOM 1561 N N . THR B 1 55 ? 6.691 -23.703 -28.406 1 44.03 55 THR B N 1
ATOM 1562 C CA . THR B 1 55 ? 5.922 -24.906 -28.672 1 44.03 55 THR B CA 1
ATOM 1563 C C . THR B 1 55 ? 5.09 -25.312 -27.453 1 44.03 55 THR B C 1
ATOM 1565 O O . THR B 1 55 ? 5.426 -24.953 -26.328 1 44.03 55 THR B O 1
ATOM 1568 N N . GLU B 1 56 ? 3.836 -25.719 -27.594 1 48.34 56 GLU B N 1
ATOM 1569 C CA . GLU B 1 56 ? 2.896 -26.25 -26.625 1 48.34 56 GLU B CA 1
ATOM 1570 C C . GLU B 1 56 ? 3.627 -26.812 -25.406 1 48.34 56 GLU B C 1
ATOM 1572 O O . GLU B 1 56 ? 3.18 -26.625 -24.266 1 48.34 56 GLU B O 1
ATOM 1577 N N . ASP B 1 57 ? 4.691 -27.375 -25.688 1 50.16 57 ASP B N 1
ATOM 1578 C CA . ASP B 1 57 ? 5.453 -28.047 -24.641 1 50.16 57 ASP B CA 1
ATOM 1579 C C . ASP B 1 57 ? 6.043 -27.031 -23.656 1 50.16 57 ASP B C 1
ATOM 1581 O O . ASP B 1 57 ? 6.059 -27.266 -22.453 1 50.16 57 ASP B O 1
ATOM 1585 N N . ILE B 1 58 ? 6.41 -25.906 -24.203 1 49.62 58 ILE B N 1
ATOM 1586 C CA . ILE B 1 58 ? 7.062 -24.922 -23.359 1 49.62 58 ILE B CA 1
ATOM 1587 C C . ILE B 1 58 ? 6.023 -24.234 -22.469 1 49.62 58 ILE B C 1
ATOM 1589 O O . ILE B 1 58 ? 6.277 -23.984 -21.297 1 49.62 58 ILE B O 1
ATOM 1593 N N . LEU B 1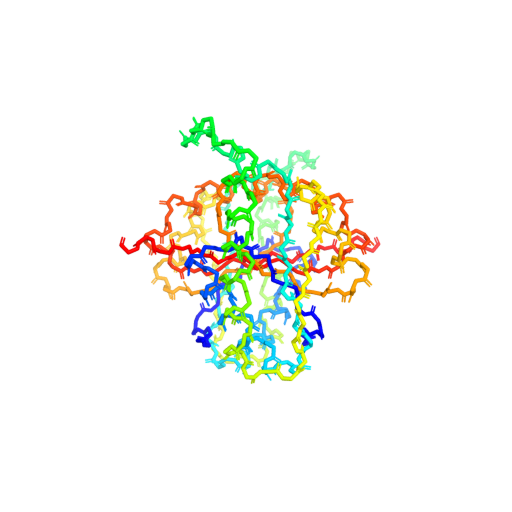 59 ? 4.859 -24.078 -23.031 1 49.25 59 LEU B N 1
ATOM 1594 C CA . LEU B 1 59 ? 3.777 -23.484 -22.266 1 49.25 59 LEU B CA 1
ATOM 1595 C C . LEU B 1 59 ? 3.389 -24.375 -21.094 1 49.25 59 LEU B C 1
ATOM 1597 O O . LEU B 1 59 ? 3.141 -23.875 -19.984 1 49.25 59 LEU B O 1
ATOM 1601 N N . GLN B 1 60 ? 3.301 -25.625 -21.422 1 51.81 60 GLN B N 1
ATOM 1602 C CA . GLN B 1 60 ? 2.965 -26.562 -20.359 1 51.81 60 GLN B CA 1
ATOM 1603 C C . GLN B 1 60 ? 4.027 -26.562 -19.266 1 51.81 60 GLN B C 1
ATOM 1605 O O . GLN B 1 60 ? 3.705 -26.656 -18.078 1 51.81 60 GLN B O 1
ATOM 1610 N N . LEU B 1 61 ? 5.199 -26.469 -19.719 1 49.5 61 LEU B N 1
ATOM 1611 C CA . LEU B 1 61 ? 6.305 -26.453 -18.766 1 49.5 61 LEU B CA 1
ATOM 1612 C C . LEU B 1 61 ? 6.262 -25.203 -17.891 1 49.5 61 LEU B C 1
ATOM 1614 O O . LEU B 1 61 ? 6.508 -25.281 -16.688 1 49.5 61 LEU B O 1
ATOM 1618 N N . LEU B 1 62 ? 5.891 -24.094 -18.562 1 49.59 62 LEU B N 1
ATOM 1619 C CA . LEU B 1 62 ? 5.816 -22.844 -17.812 1 49.59 62 LEU B CA 1
ATOM 1620 C C . LEU B 1 62 ? 4.668 -22.875 -16.812 1 49.59 62 LEU B C 1
ATOM 1622 O O . LEU B 1 62 ? 4.809 -22.391 -15.688 1 49.59 62 LEU B O 1
ATOM 1626 N N . LYS B 1 63 ? 3.629 -23.531 -17.391 1 56.84 63 LYS B N 1
ATOM 1627 C CA . LYS B 1 63 ? 2.5 -23.734 -16.484 1 56.84 63 LYS B CA 1
ATOM 1628 C C . LYS B 1 63 ? 2.891 -24.594 -15.289 1 56.84 63 LYS B C 1
ATOM 1630 O O . LYS B 1 63 ? 2.525 -24.297 -14.148 1 56.84 63 LYS B O 1
ATOM 1635 N N . ASN B 1 64 ? 3.664 -25.547 -15.68 1 56.28 64 ASN B N 1
ATOM 1636 C CA . ASN B 1 64 ? 4.102 -26.453 -14.625 1 56.28 64 ASN B CA 1
ATOM 1637 C C . ASN B 1 64 ? 5.035 -25.766 -13.633 1 56.28 64 ASN B C 1
ATOM 1639 O O . ASN B 1 64 ? 4.98 -26.031 -12.43 1 56.28 64 ASN B O 1
ATOM 1643 N N . LYS B 1 65 ? 5.793 -24.891 -14.234 1 58.16 65 LYS B N 1
ATOM 1644 C CA . LYS B 1 65 ? 6.742 -24.188 -13.383 1 58.16 65 LYS B CA 1
ATOM 1645 C C . LYS B 1 65 ? 6.027 -23.188 -12.484 1 58.16 65 LYS B C 1
ATOM 1647 O O . LYS B 1 65 ? 6.34 -23.078 -11.297 1 58.16 65 LYS B O 1
ATOM 1652 N N . SER B 1 66 ? 5.109 -22.578 -13.148 1 59.12 66 SER B N 1
ATOM 1653 C CA . SER B 1 66 ? 4.336 -21.625 -12.344 1 59.12 66 SER B CA 1
ATOM 1654 C C . SER B 1 66 ? 3.535 -22.344 -11.266 1 59.12 66 SER B C 1
ATOM 1656 O O . SER B 1 66 ? 3.494 -21.906 -10.117 1 59.12 66 SER B O 1
ATOM 1658 N N . ASP B 1 67 ? 3.141 -23.453 -11.703 1 64.75 67 ASP B N 1
ATOM 1659 C CA . ASP B 1 67 ? 2.377 -24.266 -10.75 1 64.75 67 ASP B CA 1
ATOM 1660 C C . ASP B 1 67 ? 3.27 -24.766 -9.617 1 64.75 67 ASP B C 1
ATOM 1662 O O . ASP B 1 67 ? 2.863 -24.766 -8.453 1 64.75 67 ASP B O 1
ATOM 1666 N N . ASN B 1 68 ? 4.488 -25.109 -10.062 1 68.06 68 ASN B N 1
ATOM 1667 C CA . ASN B 1 68 ? 5.43 -25.578 -9.047 1 68.06 68 ASN B CA 1
ATOM 1668 C C . ASN B 1 68 ? 5.836 -24.453 -8.094 1 68.06 68 ASN B C 1
ATOM 1670 O O . ASN B 1 68 ? 5.941 -24.672 -6.887 1 68.06 68 ASN B O 1
ATOM 1674 N N . LYS B 1 69 ? 6.031 -23.312 -8.664 1 73.19 69 LYS B N 1
ATOM 1675 C CA . LYS B 1 69 ? 6.402 -22.172 -7.824 1 73.19 69 LYS B CA 1
ATOM 1676 C C . LYS B 1 69 ? 5.262 -21.797 -6.883 1 73.19 69 LYS B C 1
ATOM 1678 O O . LYS B 1 69 ? 5.492 -21.484 -5.711 1 73.19 69 LYS B O 1
ATOM 1683 N N . LEU B 1 70 ? 4.141 -21.984 -7.445 1 74.56 70 LEU B N 1
ATOM 1684 C CA . LEU B 1 70 ? 2.963 -21.672 -6.645 1 74.56 70 LEU B CA 1
ATOM 1685 C C . LEU B 1 70 ? 2.775 -22.688 -5.523 1 74.56 70 LEU B C 1
ATOM 1687 O O . LEU B 1 70 ? 2.451 -22.312 -4.391 1 74.56 70 LEU B O 1
ATOM 1691 N N . TYR B 1 71 ? 3.111 -23.859 -5.844 1 72.38 71 TYR B N 1
ATOM 1692 C CA . TYR B 1 71 ? 3.006 -24.906 -4.84 1 72.38 71 TYR B CA 1
ATOM 1693 C C . TYR B 1 71 ? 4.062 -24.734 -3.756 1 72.38 71 TYR B C 1
ATOM 1695 O O . TYR B 1 71 ? 3.775 -24.891 -2.566 1 72.38 71 TYR B O 1
ATOM 1703 N N . LYS B 1 72 ? 5.125 -24.406 -4.199 1 76.31 72 LYS B N 1
ATOM 1704 C CA . LYS B 1 72 ? 6.207 -24.188 -3.242 1 76.31 72 LYS B CA 1
ATOM 1705 C C . LYS B 1 72 ? 5.895 -23.016 -2.314 1 76.31 72 LYS B C 1
ATOM 1707 O O . LYS B 1 72 ? 6.199 -23.062 -1.121 1 76.31 72 LYS B O 1
ATOM 1712 N N . LEU B 1 73 ? 5.367 -22.078 -2.879 1 75.62 73 LEU B N 1
ATOM 1713 C CA . LEU B 1 73 ? 4.969 -20.906 -2.104 1 75.62 73 LEU B CA 1
ATOM 1714 C C . LEU B 1 73 ? 3.979 -21.297 -1.009 1 75.62 73 LEU B C 1
ATOM 1716 O O . LEU B 1 73 ? 4.062 -20.797 0.114 1 75.62 73 LEU B O 1
ATOM 1720 N N . THR B 1 74 ? 3.072 -22.203 -1.264 1 74.81 74 THR B N 1
ATOM 1721 C CA . THR B 1 74 ? 1.996 -22.547 -0.34 1 74.81 74 THR B CA 1
ATOM 1722 C C . THR B 1 74 ? 2.475 -23.562 0.692 1 74.81 74 THR B C 1
ATOM 1724 O O . THR B 1 74 ? 1.96 -23.609 1.812 1 74.81 74 THR B O 1
ATOM 1727 N N . LYS B 1 75 ? 3.469 -24.406 0.281 1 72.88 75 LYS B N 1
ATOM 1728 C CA . LYS B 1 75 ? 3.979 -25.438 1.178 1 72.88 75 LYS B CA 1
ATOM 1729 C C . LYS B 1 75 ? 4.676 -24.812 2.387 1 72.88 75 LYS B C 1
ATOM 1731 O O . LYS B 1 75 ? 4.676 -25.406 3.473 1 72.88 75 LYS B O 1
ATOM 1736 N N . ASN B 1 76 ? 5.125 -23.656 2.199 1 74.62 76 ASN B N 1
ATOM 1737 C CA . ASN B 1 76 ? 5.895 -23.016 3.256 1 74.62 76 ASN B CA 1
ATOM 1738 C C . ASN B 1 76 ? 5.008 -22.141 4.141 1 74.62 76 ASN B C 1
ATOM 1740 O O . ASN B 1 76 ? 5.469 -21.609 5.156 1 74.62 76 ASN B O 1
ATOM 1744 N N . ILE B 1 77 ? 3.795 -22.234 3.777 1 79.31 77 ILE B N 1
ATOM 1745 C CA . ILE B 1 77 ? 2.875 -21.406 4.539 1 79.31 77 ILE B CA 1
ATOM 1746 C C . ILE B 1 77 ? 2.35 -22.172 5.746 1 79.31 77 ILE B C 1
ATOM 1748 O O . ILE B 1 77 ? 1.771 -23.25 5.59 1 79.31 77 ILE B O 1
ATOM 1752 N N . GLN B 1 78 ? 2.758 -21.656 6.945 1 79.62 78 GLN B N 1
ATOM 1753 C CA . GLN B 1 78 ? 2.354 -22.281 8.195 1 79.62 78 GLN B CA 1
ATOM 1754 C C . GLN B 1 78 ? 1.075 -21.656 8.742 1 79.62 78 GLN B C 1
ATOM 1756 O O . GLN B 1 78 ? 1.062 -21.125 9.859 1 79.62 78 GLN B O 1
ATOM 1761 N N . TRP B 1 79 ? 0.05 -21.578 7.969 1 88.06 79 TRP B N 1
ATOM 1762 C CA . TRP B 1 79 ? -1.282 -21.156 8.383 1 88.06 79 TRP B CA 1
ATOM 1763 C C . TRP B 1 79 ? -2.34 -22.156 7.922 1 88.06 79 TRP B C 1
ATOM 1765 O O . TRP B 1 79 ? -2.582 -22.297 6.723 1 88.06 79 TRP B O 1
ATOM 1775 N N . PRO B 1 80 ? -2.949 -22.891 8.82 1 82.38 80 PRO B N 1
ATOM 1776 C CA . PRO B 1 80 ? -3.816 -24.016 8.461 1 82.38 80 PRO B CA 1
ATOM 1777 C C . PRO B 1 80 ? -5.051 -23.578 7.676 1 82.38 80 PRO B C 1
ATOM 1779 O O . PRO B 1 80 ? -5.613 -24.375 6.914 1 82.38 80 PRO B O 1
ATOM 1782 N N . LYS B 1 81 ? -5.516 -22.375 7.785 1 91.88 81 LYS B N 1
ATOM 1783 C CA . LYS B 1 81 ? -6.703 -21.891 7.09 1 91.88 81 LYS B CA 1
ATOM 1784 C C . LYS B 1 81 ? -6.332 -21.266 5.742 1 91.88 81 LYS B C 1
ATOM 1786 O O . LYS B 1 81 ? -6.832 -20.203 5.391 1 91.88 81 LYS B O 1
ATOM 1791 N N . THR B 1 82 ? -5.344 -22 5.141 1 92.81 82 THR B N 1
ATOM 1792 C CA . THR B 1 82 ? -4.883 -21.5 3.852 1 92.81 82 THR B CA 1
ATOM 1793 C C . THR B 1 82 ? -5.266 -22.453 2.73 1 92.81 82 THR B C 1
ATOM 1795 O O . THR B 1 82 ? -5.152 -23.672 2.883 1 92.81 82 THR B O 1
ATOM 1798 N N . LYS B 1 83 ? -5.738 -21.922 1.658 1 90.94 83 LYS B N 1
ATOM 1799 C CA . LYS B 1 83 ? -5.98 -22.734 0.467 1 90.94 83 LYS B CA 1
ATOM 1800 C C . LYS B 1 83 ? -5.453 -22.031 -0.786 1 90.94 83 LYS B C 1
ATOM 1802 O O . LYS B 1 83 ? -5.277 -20.812 -0.8 1 90.94 83 LYS B O 1
ATOM 1807 N N . LEU B 1 84 ? -5.164 -22.812 -1.737 1 90.25 84 LEU B N 1
ATOM 1808 C CA . LEU B 1 84 ? -4.699 -22.359 -3.047 1 90.25 84 LEU B CA 1
ATOM 1809 C C . LEU B 1 84 ? -5.742 -22.656 -4.121 1 90.25 84 LEU B C 1
ATOM 1811 O O . LEU B 1 84 ? -6.254 -23.766 -4.211 1 90.25 84 LEU B O 1
ATOM 1815 N N . ARG B 1 85 ? -6.062 -21.609 -4.867 1 91.38 85 ARG B N 1
ATOM 1816 C CA . ARG B 1 85 ? -6.992 -21.75 -5.984 1 91.38 85 ARG B CA 1
ATOM 1817 C C . ARG B 1 85 ? -6.344 -21.328 -7.293 1 91.38 85 ARG B C 1
ATOM 1819 O O . ARG B 1 85 ? -5.852 -20.203 -7.41 1 91.38 85 ARG B O 1
ATOM 1826 N N . ILE B 1 86 ? -6.316 -22.25 -8.234 1 88.38 86 ILE B N 1
ATOM 1827 C CA . ILE B 1 86 ? -5.848 -21.984 -9.586 1 88.38 86 ILE B CA 1
ATOM 1828 C C . ILE B 1 86 ? -7.008 -22.125 -10.57 1 88.38 86 ILE B C 1
ATOM 1830 O O . ILE B 1 86 ? -7.633 -23.188 -10.648 1 88.38 86 ILE B O 1
ATOM 1834 N N . GLU B 1 87 ? -7.277 -21.062 -11.227 1 89.75 87 GLU B N 1
ATOM 1835 C CA . GLU B 1 87 ? -8.414 -21.078 -12.141 1 89.75 87 GLU B CA 1
ATOM 1836 C C . GLU B 1 87 ? -8.031 -20.531 -13.516 1 89.75 87 GLU B C 1
ATOM 1838 O O . GLU B 1 87 ? -7.227 -19.609 -13.617 1 89.75 87 GLU B O 1
ATOM 1843 N N . ARG B 1 88 ? -8.578 -21.203 -14.547 1 87.94 88 ARG B N 1
ATOM 1844 C CA . ARG B 1 88 ? -8.453 -20.672 -15.898 1 87.94 88 ARG B CA 1
ATOM 1845 C C . ARG B 1 88 ? -9.555 -19.656 -16.188 1 87.94 88 ARG B C 1
ATOM 1847 O O . ARG B 1 88 ? -10.719 -19.891 -15.844 1 87.94 88 ARG B O 1
ATOM 1854 N N . GLY B 1 89 ? -9.125 -18.5 -16.656 1 89.38 89 GLY B N 1
ATOM 1855 C CA . GLY B 1 89 ? -10.117 -17.469 -16.953 1 89.38 89 GLY B CA 1
ATOM 1856 C C . GLY B 1 89 ? -9.508 -16.125 -17.297 1 89.38 89 GLY B C 1
ATOM 1857 O O . GLY B 1 89 ? -8.336 -16.047 -17.672 1 89.38 89 GLY B O 1
ATOM 1858 N N . GLU B 1 90 ? -10.375 -15.148 -17.375 1 88.88 90 GLU B N 1
ATOM 1859 C CA . GLU B 1 90 ? -9.953 -13.805 -17.766 1 88.88 90 GLU B CA 1
ATOM 1860 C C . GLU B 1 90 ? -9.75 -12.922 -16.531 1 88.88 90 GLU B C 1
ATOM 1862 O O . GLU B 1 90 ? -10.555 -12.961 -15.594 1 88.88 90 GLU B O 1
ATOM 1867 N N . MET B 1 91 ? -8.641 -12.242 -16.562 1 87.38 91 MET B N 1
ATOM 1868 C CA . MET B 1 91 ? -8.383 -11.266 -15.508 1 87.38 91 MET B CA 1
ATOM 1869 C C . MET B 1 91 ? -9.023 -9.922 -15.844 1 87.38 91 MET B C 1
ATOM 1871 O O . MET B 1 91 ? -9.016 -9.5 -17 1 87.38 91 MET B O 1
ATOM 1875 N N . PRO B 1 92 ? -9.625 -9.297 -14.953 1 91.19 92 PRO B N 1
ATOM 1876 C CA . PRO B 1 92 ? -9.742 -9.586 -13.523 1 91.19 92 PRO B CA 1
ATOM 1877 C C . PRO B 1 92 ? -11.07 -10.242 -13.156 1 91.19 92 PRO B C 1
ATOM 1879 O O . PRO B 1 92 ? -11.297 -10.555 -11.984 1 91.19 92 PRO B O 1
ATOM 1882 N N . GLU B 1 93 ? -11.953 -10.469 -14.094 1 93.44 93 GLU B N 1
ATOM 1883 C CA . GLU B 1 93 ? -13.32 -10.938 -13.852 1 93.44 93 GLU B CA 1
ATOM 1884 C C . GLU B 1 93 ? -13.32 -12.258 -13.086 1 93.44 93 GLU B C 1
ATOM 1886 O O . GLU B 1 93 ? -14.031 -12.406 -12.094 1 93.44 93 GLU B O 1
ATOM 1891 N N . THR B 1 94 ? -12.516 -13.188 -13.5 1 94.38 94 THR B N 1
ATOM 1892 C CA . THR B 1 94 ? -12.453 -14.484 -12.844 1 94.38 94 THR B CA 1
ATOM 1893 C C . THR B 1 94 ? -11.984 -14.344 -11.398 1 94.38 94 THR B C 1
ATOM 1895 O O . THR B 1 94 ? -12.508 -14.992 -10.5 1 94.38 94 THR B O 1
ATOM 1898 N N . LEU B 1 95 ? -11.023 -13.477 -11.148 1 95.38 95 LEU B N 1
ATOM 1899 C CA . LEU B 1 95 ? -10.523 -13.203 -9.805 1 95.38 95 LEU B CA 1
ATOM 1900 C C . LEU B 1 95 ? -11.633 -12.688 -8.898 1 95.38 95 LEU B C 1
ATOM 1902 O O . LEU B 1 95 ? -11.828 -13.195 -7.789 1 95.38 95 LEU B O 1
ATOM 1906 N N . LEU B 1 96 ? -12.406 -11.789 -9.43 1 95.94 96 LEU B N 1
ATOM 1907 C CA . LEU B 1 96 ? -13.461 -11.164 -8.633 1 95.94 96 LEU B CA 1
ATOM 1908 C C . LEU B 1 96 ? -14.609 -12.141 -8.398 1 95.94 96 LEU B C 1
ATOM 1910 O O . LEU B 1 96 ? -15.25 -12.109 -7.344 1 95.94 96 LEU B O 1
ATOM 1914 N N . GLU B 1 97 ? -14.867 -12.984 -9.352 1 95.31 97 GLU B N 1
ATOM 1915 C CA . GLU B 1 97 ? -15.859 -14.039 -9.172 1 95.31 97 GLU B CA 1
ATOM 1916 C C . GLU B 1 97 ? -15.453 -14.992 -8.047 1 95.31 97 GLU B C 1
ATOM 1918 O O . GLU B 1 97 ? -16.297 -15.398 -7.238 1 95.31 97 GLU B O 1
ATOM 1923 N N . ILE B 1 98 ? -14.227 -15.305 -8.016 1 95.94 98 ILE B N 1
ATOM 1924 C CA . ILE B 1 98 ? -13.727 -16.188 -6.961 1 95.94 98 ILE B CA 1
ATOM 1925 C C . ILE B 1 98 ? -13.836 -15.477 -5.609 1 95.94 98 ILE B C 1
ATOM 1927 O O . ILE B 1 98 ? -14.266 -16.078 -4.621 1 95.94 98 ILE B O 1
ATOM 1931 N N . MET B 1 99 ? -13.453 -14.242 -5.609 1 96.88 99 MET B N 1
ATOM 1932 C CA . MET B 1 99 ? -13.586 -13.453 -4.391 1 96.88 99 MET B CA 1
ATOM 1933 C C . MET B 1 99 ? -15.016 -13.492 -3.865 1 96.88 99 MET B C 1
ATOM 1935 O O . MET B 1 99 ? -15.234 -13.656 -2.664 1 96.88 99 MET B O 1
ATOM 1939 N N . GLN B 1 100 ? -15.977 -13.328 -4.738 1 95.81 100 GLN B N 1
ATOM 1940 C CA . GLN B 1 100 ? -17.391 -13.336 -4.375 1 95.81 100 GLN B CA 1
ATOM 1941 C C . GLN B 1 100 ? -17.812 -14.711 -3.871 1 95.81 100 GLN B C 1
ATOM 1943 O O . GLN B 1 100 ? -18.438 -14.828 -2.814 1 95.81 100 GLN B O 1
ATOM 1948 N N . LYS B 1 101 ? -17.438 -15.734 -4.688 1 94.94 101 LYS B N 1
ATOM 1949 C CA . LYS B 1 101 ? -17.812 -17.109 -4.348 1 94.94 101 LYS B CA 1
ATOM 1950 C C . LYS B 1 101 ? -17.25 -17.5 -2.984 1 94.94 101 LYS B C 1
ATOM 1952 O O . LYS B 1 101 ? -17.938 -18.156 -2.195 1 94.94 101 LYS B O 1
ATOM 1957 N N . GLU B 1 102 ? -16.047 -17.062 -2.693 1 95.56 102 GLU B N 1
ATOM 1958 C CA . GLU B 1 102 ? -15.367 -17.438 -1.455 1 95.56 102 GLU B CA 1
ATOM 1959 C C . GLU B 1 102 ? -15.711 -16.469 -0.324 1 95.56 102 GLU B C 1
ATOM 1961 O O . GLU B 1 102 ? -15.273 -16.672 0.814 1 95.56 102 GLU B O 1
ATOM 1966 N N . GLN B 1 103 ? -16.422 -15.414 -0.672 1 95.5 103 GLN B N 1
ATOM 1967 C CA . GLN B 1 103 ? -16.844 -14.398 0.288 1 95.5 103 GLN B CA 1
ATOM 1968 C C . GLN B 1 103 ? -15.633 -13.75 0.955 1 95.5 103 GLN B C 1
ATOM 1970 O O . GLN B 1 103 ? -15.602 -13.586 2.178 1 95.5 103 GLN B O 1
ATOM 1975 N N . CYS B 1 104 ? -14.648 -13.461 0.162 1 96.94 104 CYS B N 1
ATOM 1976 C CA . CYS B 1 104 ? -13.492 -12.719 0.668 1 96.94 104 CYS B CA 1
ATOM 1977 C C . CYS B 1 104 ? -13.875 -11.281 1.002 1 96.94 104 CYS B C 1
ATOM 1979 O O . CYS B 1 104 ? -14.617 -10.641 0.258 1 96.94 104 CYS B O 1
ATOM 1981 N N . ASP B 1 105 ? -13.359 -10.836 2.141 1 96.38 105 ASP B N 1
ATOM 1982 C CA . ASP B 1 105 ? -13.672 -9.461 2.529 1 96.38 105 ASP B CA 1
ATOM 1983 C C . ASP B 1 105 ? -12.438 -8.57 2.436 1 96.38 105 ASP B C 1
ATOM 1985 O O . ASP B 1 105 ? -12.5 -7.375 2.727 1 96.38 105 ASP B O 1
ATOM 1989 N N . LEU B 1 106 ? -11.32 -9.109 1.975 1 96.81 106 LEU B N 1
ATOM 1990 C CA . LEU B 1 106 ? -10.102 -8.383 1.653 1 96.81 106 LEU B CA 1
ATOM 1991 C C . LEU B 1 106 ? -9.375 -9.031 0.48 1 96.81 106 LEU B C 1
ATOM 1993 O O . LEU B 1 106 ? -9.18 -10.25 0.461 1 96.81 106 LEU B O 1
ATOM 1997 N N . LEU B 1 107 ? -9.031 -8.242 -0.464 1 97.06 107 LEU B N 1
ATOM 1998 C CA . LEU B 1 107 ? -8.156 -8.672 -1.552 1 97.06 107 LEU B CA 1
ATOM 1999 C C . LEU B 1 107 ? -6.785 -8.016 -1.437 1 97.06 107 LEU B C 1
ATOM 2001 O O . LEU B 1 107 ? -6.68 -6.793 -1.366 1 97.06 107 LEU B O 1
ATOM 2005 N N . VAL B 1 108 ? -5.719 -8.797 -1.417 1 96.69 108 VAL B N 1
ATOM 2006 C CA . VAL B 1 108 ? -4.332 -8.344 -1.426 1 96.69 108 VAL B CA 1
ATOM 2007 C C . VAL B 1 108 ? -3.723 -8.57 -2.807 1 96.69 108 VAL B C 1
ATOM 2009 O O . VAL B 1 108 ? -3.758 -9.688 -3.328 1 96.69 108 VAL B O 1
ATOM 2012 N N . CYS B 1 109 ? -3.139 -7.484 -3.377 1 94.25 109 CYS B N 1
ATOM 2013 C CA . CYS B 1 109 ? -2.539 -7.621 -4.699 1 94.25 109 CYS B CA 1
ATOM 2014 C C . CYS B 1 109 ? -1.375 -6.652 -4.875 1 94.25 109 CYS B C 1
ATOM 2016 O O . CYS B 1 109 ? -1.142 -5.797 -4.02 1 94.25 109 CYS B O 1
ATOM 2018 N N . GLY B 1 110 ? -0.626 -6.934 -5.879 1 89 110 GLY B N 1
ATOM 2019 C CA . GLY B 1 110 ? 0.488 -6.059 -6.203 1 89 110 GLY B CA 1
ATOM 2020 C C . GLY B 1 110 ? 0.073 -4.836 -7 1 89 110 GLY B C 1
ATOM 2021 O O . GLY B 1 110 ? -1.106 -4.664 -7.316 1 89 110 GLY B O 1
ATOM 2022 N N . HIS B 1 111 ? 1.124 -3.926 -7.348 1 72.12 111 HIS B N 1
ATOM 2023 C CA . HIS B 1 111 ? 0.826 -2.615 -7.914 1 72.12 111 HIS B CA 1
ATOM 2024 C C . HIS B 1 111 ? 1.066 -2.594 -9.422 1 72.12 111 HIS B C 1
ATOM 2026 O O . HIS B 1 111 ? 1.126 -1.523 -10.031 1 72.12 111 HIS B O 1
ATOM 2032 N N . HIS B 1 112 ? 1.194 -3.822 -9.969 1 74.69 112 HIS B N 1
ATOM 2033 C CA . HIS B 1 112 ? 1.493 -3.752 -11.398 1 74.69 112 HIS B CA 1
ATOM 2034 C C . HIS B 1 112 ? 0.439 -2.939 -12.141 1 74.69 112 HIS B C 1
ATOM 2036 O O . HIS B 1 112 ? -0.761 -3.145 -11.945 1 74.69 112 HIS B O 1
ATOM 2042 N N . HIS B 1 113 ? 0.895 -2.037 -12.914 1 67.31 113 HIS B N 1
ATOM 2043 C CA . HIS B 1 113 ? 0.072 -1.01 -13.547 1 67.31 113 HIS B CA 1
ATOM 2044 C C . HIS B 1 113 ? -1.049 -1.63 -14.367 1 67.31 113 HIS B C 1
ATOM 2046 O O . HIS B 1 113 ? -2.215 -1.252 -14.227 1 67.31 113 HIS B O 1
ATOM 2052 N N . SER B 1 114 ? -0.635 -2.523 -15.211 1 76.75 114 SER B N 1
ATOM 2053 C CA . SER B 1 114 ? -1.613 -3.102 -16.125 1 76.75 114 SER B CA 1
ATOM 2054 C C . SER B 1 114 ? -2.699 -3.857 -15.367 1 76.75 114 SER B C 1
ATOM 2056 O O . SER B 1 114 ? -3.877 -3.787 -15.727 1 76.75 114 SER B O 1
ATOM 2058 N N . PHE B 1 115 ? -2.279 -4.324 -14.297 1 82.19 115 PHE B N 1
ATOM 2059 C CA . PHE B 1 115 ? -3.23 -5.102 -13.508 1 82.19 115 PHE B CA 1
ATOM 2060 C C . PHE B 1 115 ? -4.199 -4.184 -12.773 1 82.19 115 PHE B C 1
ATOM 2062 O O . PHE B 1 115 ? -5.418 -4.363 -12.852 1 82.19 115 PHE B O 1
ATOM 2069 N N . ILE B 1 116 ? -3.729 -3.273 -12.164 1 84.75 116 ILE B N 1
ATOM 2070 C CA . ILE B 1 116 ? -4.555 -2.383 -11.359 1 84.75 116 ILE B CA 1
ATOM 2071 C C . ILE B 1 116 ? -5.52 -1.616 -12.258 1 84.75 116 ILE B C 1
ATOM 2073 O O . ILE B 1 116 ? -6.68 -1.399 -11.898 1 84.75 116 ILE B O 1
ATOM 2077 N N . ASN B 1 117 ? -5.074 -1.177 -13.328 1 84.94 117 ASN B N 1
ATOM 2078 C CA . ASN B 1 117 ? -5.914 -0.436 -14.258 1 84.94 117 ASN B CA 1
ATOM 2079 C C . ASN B 1 117 ? -7.117 -1.26 -14.711 1 84.94 117 ASN B C 1
ATOM 2081 O O . ASN B 1 117 ? -8.195 -0.712 -14.953 1 84.94 117 ASN B O 1
ATOM 2085 N N . ARG B 1 118 ? -6.934 -2.607 -14.828 1 87.88 118 ARG B N 1
ATOM 2086 C CA . ARG B 1 118 ? -8.031 -3.492 -15.203 1 87.88 118 ARG B CA 1
ATOM 2087 C C . ARG B 1 118 ? -8.891 -3.846 -13.992 1 87.88 118 ARG B C 1
ATOM 2089 O O . ARG B 1 118 ? -10.109 -3.945 -14.094 1 87.88 118 ARG B O 1
ATOM 2096 N N . LEU B 1 119 ? -8.234 -3.902 -12.922 1 90.19 119 LEU B N 1
ATOM 2097 C CA . LEU B 1 119 ? -8.898 -4.348 -11.695 1 90.19 119 LEU B CA 1
ATOM 2098 C C . LEU B 1 119 ? -9.844 -3.27 -11.164 1 90.19 119 LEU B C 1
ATOM 2100 O O . LEU B 1 119 ? -10.977 -3.562 -10.789 1 90.19 119 LEU B O 1
ATOM 2104 N N . MET B 1 120 ? -9.422 -2.174 -11.227 1 88.69 120 MET B N 1
ATOM 2105 C CA . MET B 1 120 ? -10.133 -1.109 -10.531 1 88.69 120 MET B CA 1
ATOM 2106 C C . MET B 1 120 ? -11.508 -0.882 -11.141 1 88.69 120 MET B C 1
ATOM 2108 O O . MET B 1 120 ? -12.508 -0.794 -10.422 1 88.69 120 MET B O 1
ATOM 2112 N N . PRO B 1 121 ? -11.602 -0.659 -12.391 1 87.5 121 PRO B N 1
ATOM 2113 C CA . PRO B 1 121 ? -12.938 -0.507 -12.977 1 87.5 121 PRO B CA 1
ATOM 2114 C C . PRO B 1 121 ? -13.852 -1.688 -12.664 1 87.5 121 PRO B C 1
ATOM 2116 O O . PRO B 1 121 ? -15.031 -1.492 -12.352 1 87.5 121 PRO B O 1
ATOM 2119 N N . ALA B 1 122 ? -13.367 -2.939 -12.773 1 90 122 ALA B N 1
ATOM 2120 C CA . ALA B 1 122 ? -14.164 -4.129 -12.484 1 90 122 ALA B CA 1
ATOM 2121 C C . ALA B 1 122 ? -14.547 -4.191 -11.008 1 90 122 ALA B C 1
ATOM 2123 O O . ALA B 1 122 ? -15.688 -4.523 -10.672 1 90 122 ALA B O 1
ATOM 2124 N N . TYR B 1 123 ? -13.609 -3.814 -10.211 1 89.56 123 TYR B N 1
ATOM 2125 C CA . TYR B 1 123 ? -13.805 -3.779 -8.766 1 89.56 123 TYR B CA 1
ATOM 2126 C C . TYR B 1 123 ? -14.898 -2.781 -8.398 1 89.56 123 TYR B C 1
ATOM 2128 O O . TYR B 1 123 ? -15.781 -3.094 -7.598 1 89.56 123 TYR B O 1
ATOM 2136 N N . ARG B 1 124 ? -14.898 -1.712 -8.938 1 85.44 124 ARG B N 1
ATOM 2137 C CA . ARG B 1 124 ? -15.906 -0.688 -8.672 1 85.44 124 ARG B CA 1
ATOM 2138 C C . ARG B 1 124 ? -17.281 -1.135 -9.148 1 85.44 124 ARG B C 1
ATOM 2140 O O . ARG B 1 124 ? -18.297 -0.84 -8.508 1 85.44 124 ARG B O 1
ATOM 2147 N N . GLY B 1 125 ? -17.234 -1.801 -10.227 1 86.56 125 GLY B N 1
ATOM 2148 C CA . GLY B 1 125 ? -18.484 -2.297 -10.773 1 86.56 125 GLY B CA 1
ATOM 2149 C C . GLY B 1 125 ? -19.125 -3.369 -9.914 1 86.56 125 GLY B C 1
ATOM 2150 O O . GLY B 1 125 ? -20.328 -3.635 -10.039 1 86.56 125 GLY B O 1
ATOM 2151 N N . MET B 1 126 ? -18.375 -3.934 -9.023 1 86.5 126 MET B N 1
ATOM 2152 C CA . MET B 1 126 ? -18.875 -5.059 -8.234 1 86.5 126 MET B CA 1
ATOM 2153 C C . MET B 1 126 ? -19.016 -4.676 -6.766 1 86.5 126 MET B C 1
ATOM 2155 O O . MET B 1 126 ? -19.141 -5.547 -5.906 1 86.5 126 MET B O 1
ATOM 2159 N N . ILE B 1 127 ? -18.938 -3.467 -6.461 1 79.38 127 ILE B N 1
ATOM 2160 C CA . ILE B 1 127 ? -18.844 -3.002 -5.078 1 79.38 127 ILE B CA 1
ATOM 2161 C C . ILE B 1 127 ? -20.094 -3.445 -4.312 1 79.38 127 ILE B C 1
ATOM 2163 O O . ILE B 1 127 ? -20.031 -3.695 -3.105 1 79.38 127 ILE B O 1
ATOM 2167 N N . ASN B 1 128 ? -21.219 -3.559 -4.961 1 80.31 128 ASN B N 1
ATOM 2168 C CA . ASN B 1 128 ? -22.453 -3.98 -4.309 1 80.31 128 ASN B CA 1
ATOM 2169 C C . ASN B 1 128 ? -22.484 -5.488 -4.09 1 80.31 128 ASN B C 1
ATOM 2171 O O . ASN B 1 128 ? -23.266 -5.984 -3.271 1 80.31 128 ASN B O 1
ATOM 2175 N N . LYS B 1 129 ? -21.734 -6.203 -4.828 1 84.31 129 LYS B N 1
ATOM 2176 C CA . LYS B 1 129 ? -21.703 -7.656 -4.734 1 84.31 129 LYS B CA 1
ATOM 2177 C C . LYS B 1 129 ? -20.469 -8.133 -3.963 1 84.31 129 LYS B C 1
ATOM 2179 O O . LYS B 1 129 ? -20.484 -9.219 -3.381 1 84.31 129 LYS B O 1
ATOM 2184 N N . LEU B 1 130 ? -19.531 -7.316 -4.109 1 80.31 130 LEU B N 1
ATOM 2185 C CA . LEU B 1 130 ? -18.266 -7.594 -3.453 1 80.31 130 LEU B CA 1
ATOM 2186 C C . LEU B 1 130 ? -17.906 -6.496 -2.453 1 80.31 130 LEU B C 1
ATOM 2188 O O . LEU B 1 130 ? -17.672 -5.352 -2.844 1 80.31 130 LEU B O 1
ATOM 2192 N N . SER B 1 131 ? -18.047 -6.828 -1.246 1 84.06 131 SER B N 1
ATOM 2193 C CA . SER B 1 131 ? -17.766 -5.859 -0.193 1 84.06 131 SER B CA 1
ATOM 2194 C C . SER B 1 131 ? -16.359 -6.051 0.364 1 84.06 131 SER B C 1
ATOM 2196 O O . SER B 1 131 ? -16.141 -5.992 1.578 1 84.06 131 SER B O 1
ATOM 2198 N N . ALA B 1 132 ? -15.453 -6.344 -0.468 1 94.62 132 ALA B N 1
ATOM 2199 C CA . ALA B 1 132 ? -14.086 -6.59 -0.013 1 94.62 132 ALA B CA 1
ATOM 2200 C C . ALA B 1 132 ? -13.242 -5.32 -0.102 1 94.62 132 ALA B C 1
ATOM 2202 O O . ALA B 1 132 ? -13.336 -4.57 -1.078 1 94.62 132 ALA B O 1
ATOM 2203 N N . ASP B 1 133 ? -12.445 -5.102 0.897 1 95.44 133 ASP B N 1
ATOM 2204 C CA . ASP B 1 133 ? -11.406 -4.082 0.799 1 95.44 133 ASP B CA 1
ATOM 2205 C C . ASP B 1 133 ? -10.297 -4.52 -0.163 1 95.44 133 ASP B C 1
ATOM 2207 O O . ASP B 1 133 ? -10.156 -5.707 -0.459 1 95.44 133 ASP B O 1
ATOM 2211 N N . LEU B 1 134 ? -9.617 -3.496 -0.665 1 95.06 134 LEU B N 1
ATOM 2212 C CA . LEU B 1 134 ? -8.516 -3.758 -1.585 1 95.06 134 LEU B CA 1
ATOM 2213 C C . LEU B 1 134 ? -7.199 -3.232 -1.022 1 95.06 134 LEU B C 1
ATOM 2215 O O . LEU B 1 134 ? -7.062 -2.033 -0.771 1 95.06 134 LEU B O 1
ATOM 2219 N N . LEU B 1 135 ? -6.238 -4.129 -0.802 1 95.75 135 LEU B N 1
ATOM 2220 C CA . LEU B 1 135 ? -4.902 -3.768 -0.344 1 95.75 135 LEU B CA 1
ATOM 2221 C C . LEU B 1 135 ? -3.881 -3.93 -1.466 1 95.75 135 LEU B C 1
ATOM 2223 O O . LEU B 1 135 ? -3.621 -5.047 -1.918 1 95.75 135 LEU B O 1
ATOM 2227 N N . ILE B 1 136 ? -3.295 -2.812 -1.847 1 94.25 136 ILE B N 1
ATOM 2228 C CA . ILE B 1 136 ? -2.266 -2.799 -2.881 1 94.25 136 ILE B CA 1
ATOM 2229 C C . ILE B 1 136 ? -0.889 -2.656 -2.238 1 94.25 136 ILE B C 1
ATOM 2231 O O . ILE B 1 136 ? -0.637 -1.703 -1.498 1 94.25 136 ILE B O 1
ATOM 2235 N N . VAL B 1 137 ? 0.002 -3.59 -2.568 1 93.5 137 VAL B N 1
ATOM 2236 C CA . VAL B 1 137 ? 1.34 -3.637 -1.987 1 93.5 137 VAL B CA 1
ATOM 2237 C C . VAL B 1 137 ? 2.379 -3.305 -3.057 1 93.5 137 VAL B C 1
ATOM 2239 O O . VAL B 1 137 ? 2.473 -3.992 -4.074 1 93.5 137 VAL B O 1
ATOM 2242 N N . PRO B 1 138 ? 3.086 -2.189 -2.799 1 88.25 138 PRO B N 1
ATOM 2243 C CA . PRO B 1 138 ? 4.129 -1.851 -3.77 1 88.25 138 PRO B CA 1
ATOM 2244 C C . PRO B 1 138 ? 5.336 -2.781 -3.689 1 88.25 138 PRO B C 1
ATOM 2246 O O . PRO B 1 138 ? 5.668 -3.273 -2.609 1 88.25 138 PRO B O 1
ATOM 2249 N N . PHE B 1 139 ? 5.801 -3.098 -4.938 1 77.88 139 PHE B N 1
A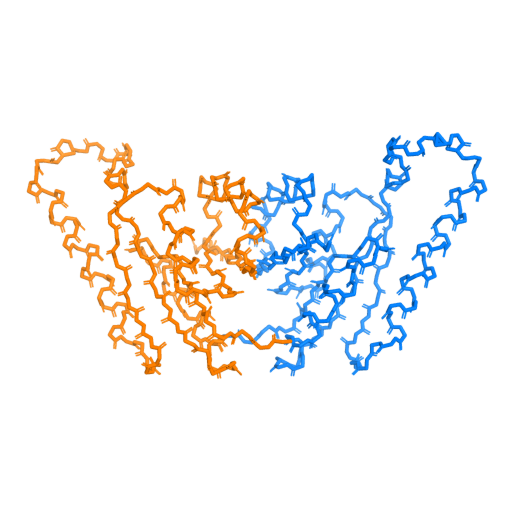TOM 2250 C CA . PHE B 1 139 ? 7.02 -3.896 -4.996 1 77.88 139 PHE B CA 1
ATOM 2251 C C . PHE B 1 139 ? 8.25 -3.004 -5.105 1 77.88 139 PHE B C 1
ATOM 2253 O O . PHE B 1 139 ? 8.273 -2.07 -5.91 1 77.88 139 PHE B O 1
ATOM 2260 N N . ILE B 1 140 ? 8.867 -2.721 -4.012 1 62.16 140 ILE B N 1
ATOM 2261 C CA . ILE B 1 140 ? 10.062 -1.887 -4.094 1 62.16 140 ILE B CA 1
ATOM 2262 C C . ILE B 1 140 ? 11.133 -2.602 -4.91 1 62.16 140 ILE B C 1
ATOM 2264 O O . ILE B 1 140 ? 11.367 -3.799 -4.73 1 62.16 140 ILE B O 1
ATOM 2268 N N . ASP B 1 141 ? 11.25 -2.1 -6.168 1 54.28 141 ASP B N 1
ATOM 2269 C CA . ASP B 1 141 ? 12.352 -2.615 -6.973 1 54.28 141 ASP B CA 1
ATOM 2270 C C . ASP B 1 141 ? 13.648 -2.682 -6.16 1 54.28 141 ASP B C 1
ATOM 2272 O O . ASP B 1 141 ? 13.992 -1.73 -5.461 1 54.28 141 ASP B O 1
ATOM 2276 N N . LYS B 1 142 ? 14.039 -3.865 -5.777 1 40.03 142 LYS B N 1
ATOM 2277 C CA . LYS B 1 142 ? 15.438 -3.951 -5.344 1 40.03 142 LYS B CA 1
ATOM 2278 C C . LYS B 1 142 ? 16.391 -3.484 -6.441 1 40.03 142 LYS B C 1
ATOM 2280 O O . LYS B 1 142 ? 16.078 -3.605 -7.629 1 40.03 142 LYS B O 1
#